Protein 5VJI (pdb70)

GO terms:
  GO:0070888 E-box binding (F, IDA)
  GO:0033391 chromatoid body (C, IDA)
  GO:0005634 nucleus (C, IDA)
  GO:0005737 cytoplasm (C, IDA)
  GO:0000978 RNA polymerase II cis-regulatory region sequence-specific DNA binding (F, IDA)
  GO:0003700 DNA-binding transcription factor activity (F, IDA)
  GO:0043161 proteasome-mediated ubiquitin-dependent protein catabolic process (P, IDA)
  GO:0031490 chromatin DNA binding (F, IDA)
  GO:0045892 negative regulation of DNA-templated transcription (P, IDA)
  GO:0045893 positive regulation of DNA-templated transcription (P, IDA)
  GO:0043565 sequence-specific DNA binding (F, IDA)
  GO:0005667 transcription regulator complex (C, IDA)
  GO:2000323 negative regulation of nuclear receptor-mediated glucocorticoid signaling pathway (P, IDA)
  GO:0006355 regulation of DNA-templated transcription (P, IDA)
  GO:0006473 protein acetylation (P, IDA)
  GO:0007623 circadian rhythm (P, IEP)
  GO:0005634 nucleus (C, EXP)
  GO:0005737 cytoplasm (C, EXP)
  GO:0042752 regulation of circadian rhythm (P, IMP)
  GO:0045893 positive regulation of DNA-templated transcription (P, IMP)

InterPro domains:
  IPR000014 PAS domain [PS50112] (107-177)
  IPR000014 PAS domain [PS50112] (285-332)
  IPR000014 PAS domain [SM00091] (109-175)
  IPR000014 PAS domain [SM00091] (264-330)
  IPR000014 PAS domain [cd00130] (118-216)
  IPR000014 PAS domain [cd00130] (275-373)
  IPR001067 Nuclear translocator [PR00785] (49-64)
  IPR001067 Nuclear translocator [PR00785] (100-123)
  IPR001067 Nuclear translocator [PR00785] (275-292)
  IPR001610 PAC motif [SM00086] (336-379)
  IPR011598 Myc-type, basic helix-loop-helix (bHLH) domain [PF00010] (35-83)
  IPR011598 Myc-type, basic helix-loop-helix (bHLH) domain [PS50888] (34-84)
  IPR011598 Myc-type, basic helix-loop-helix (bHLH) domain [SM00353] (40-90)
  IPR013767 PAS fold [PF00989] (110-177)
  IPR035965 PAS domain superfamily [SSF55785] (118-185)
  IPR035965 PAS domain superfamily [SSF55785] (274-376)
  IPR036638 Helix-loop-helix DNA-binding domain superfamily [G3DSA:4.10.280.10] (42-118)
  IPR036638 Helix-loop-helix DNA-binding domain superfamily [SSF47459] (31-104)
  IPR047230 Circadian locomoter output cycles protein kaput-like [PTHR46055] (27-850)

Solvent-accessible surface area: 16742 Å² total

Secondary structure (DSSP, 8-state):
---HHHHHHHH--HHHHHHHHHH--HHHHHHHHHHHHHHHHHH---/-HHHHH--HHHHHHHHHH--HHHHHHHHHHHHHHHHHH-/-HHHHHHHTSHHHHHHHHHHHHHHHHHHHHHHHHHHHHH--TTGGG--THHHHHH-/-HHHH--HHHHHHHHHH--HHHHHHHHHHHHHHHHHH--/---HHHHHHHH--HHHHHHHHHH--HHHHHHHHHHHHHHHHHH--/-HHHHHHHTSHHHHHHHHHHHHHHHHHHHHHHHHHHHHH--HHHH--HHHHHHH-

Sequence (280 aa):
GADPEFSAQLGAQQHLKDDQLEQRTRIEANIHRRQQEELRKIQEQLQVHFSAQLGAQHLKDQLEQRTRIEANIHRQQEELRKIQEQLQNTLVVLHKSGLLEITLKTKELIRQNQATQAELDQLKEQTQFIEATKSWAKLQASLTSAQLGAQHLKDQLEQQRTRIEANIHRQQEELRKIQEQLQVGADPEFSAQLGAQHLKDQLEQRTRIEANIHRQQEELRKIQEQLQVNTLVVLHKSGLLEITLKTKELIRQNQATQAELDQLKEQTQFIEATKWAKLQASLT

Radius of gyration: 24.4 Å; Cα contacts (8 Å, |Δi|>4): 188; chains: 6; bounding box: 24×43×101 Å

Organism: Mus musculus (NCBI:txid10090)

B-factor: mean 30.03, std 18.1, range [4.04, 136.0]

Foldseek 3Di:
DVDPVVVVVVVCVVVVVVVVVVVCCVVVVVVVVVVVVVVVVVVVDD/DVVVVVVVVVVVVVVVVVVVVVVVVVVVVVVVVVVVVVD/DVVVCCVVVCVVVVVVVVVVVVVVVVVVVVVVVVVVVVVVVVVVVPDDCVVVVVVD/DVVVVVVVVVVVVVVVVCVVVVVVVVVVVVVVVVVVVVD/DPDVVVVVVVVVCVVVVVVVVVVCVVVVVVVVVVVVVVVVVVPPD/DVVVVCVVVVNVVVVVVVVVVVVVVVVVVVVVVVVVVVVVCVVPVCPVVNVVVVD

Structure (mmCIF, N/CA/C/O backbone):
data_5VJI
#
_entry.id   5VJI
#
_cell.length_a   24.339
_cell.length_b   77.585
_cell.length_c   150.363
_cell.angle_alpha   90.00
_cell.angle_beta   90.00
_cell.angle_gamma   90.00
#
_symmetry.space_group_name_H-M   'P 21 21 21'
#
loop_
_entity.id
_entity.type
_entity.pdbx_description
1 polymer 'Circadian locomoter output cycles protein kaput'
2 polymer 'CLOCK-interacting pacemaker'
3 water water
#
loop_
_atom_site.group_PDB
_atom_site.id
_atom_site.type_symbol
_atom_site.label_atom_id
_atom_site.label_alt_id
_atom_site.label_comp_id
_atom_site.label_asym_id
_atom_site.label_entity_id
_atom_site.label_seq_id
_atom_site.pdbx_PDB_ins_code
_atom_site.Cartn_x
_atom_site.Cartn_y
_atom_site.Cartn_z
_atom_site.occupancy
_atom_site.B_iso_or_equiv
_atom_site.auth_seq_id
_atom_site.auth_comp_id
_atom_site.auth_asym_id
_atom_site.auth_atom_id
_atom_site.pdbx_PDB_model_num
ATOM 1 N N . GLY A 1 1 ? 7.676 35.401 127.801 1.00 76.39 1 GLY A N 1
ATOM 2 C CA . GLY A 1 1 ? 7.704 36.050 126.500 1.00 67.43 1 GLY A CA 1
ATOM 3 C C . GLY A 1 1 ? 8.711 37.181 126.460 1.00 64.56 1 GLY A C 1
ATOM 4 O O . GLY A 1 1 ? 8.405 38.305 126.048 1.00 63.45 1 GLY A O 1
ATOM 5 N N . ALA A 1 2 ? 9.927 36.871 126.913 1.00 60.98 2 ALA A N 1
ATOM 6 C CA . ALA A 1 2 ? 11.006 37.849 126.861 1.00 48.40 2 ALA A CA 1
ATOM 7 C C . ALA A 1 2 ? 11.273 38.291 125.429 1.00 34.19 2 ALA A C 1
ATOM 8 O O . ALA A 1 2 ? 11.584 39.457 125.179 1.00 33.66 2 ALA A O 1
ATOM 18 N N . ASP A 1 4 ? 10.886 39.691 121.805 1.00 27.27 4 ASP A N 1
ATOM 19 C CA . ASP A 1 4 ? 9.942 40.630 121.216 1.00 27.50 4 ASP A CA 1
ATOM 20 C C . ASP A 1 4 ? 9.175 39.962 120.071 1.00 23.21 4 ASP A C 1
ATOM 21 O O . ASP A 1 4 ? 9.774 39.247 119.243 1.00 22.62 4 ASP A O 1
ATOM 26 N N . PRO A 1 5 ? 7.853 40.151 119.998 1.00 26.33 5 PRO A N 1
ATOM 27 C CA . PRO A 1 5 ? 7.059 39.400 118.989 1.00 24.69 5 PRO A CA 1
ATOM 28 C C . PRO A 1 5 ? 7.486 39.654 117.561 1.00 20.30 5 PRO A C 1
ATOM 29 O O . PRO A 1 5 ? 7.547 38.714 116.736 1.00 19.84 5 PRO A O 1
ATOM 33 N N . GLU A 1 6 ? 7.763 40.913 117.222 1.00 19.47 6 GLU A N 1
ATOM 34 C CA . GLU A 1 6 ? 8.208 41.207 115.856 1.00 22.58 6 GLU A CA 1
ATOM 35 C C . GLU A 1 6 ? 9.532 40.515 115.552 1.00 22.85 6 GLU A C 1
ATOM 36 O O . GLU A 1 6 ? 9.764 40.050 114.430 1.00 16.99 6 GLU A O 1
ATOM 42 N N . PHE A 1 7 ? 10.418 40.443 116.543 1.00 20.10 7 PHE A N 1
ATOM 43 C CA . PHE A 1 7 ? 11.727 39.837 116.311 1.00 21.80 7 PHE A CA 1
ATOM 44 C C . PHE A 1 7 ? 11.570 38.350 116.054 1.00 19.54 7 PHE A C 1
ATOM 45 O O . PHE A 1 7 ? 12.133 37.803 115.113 1.00 18.84 7 PHE A O 1
ATOM 53 N N . SER A 1 8 ? 10.774 37.682 116.883 1.00 20.66 8 SER A N 1
ATOM 54 C CA . SER A 1 8 ? 10.503 36.269 116.655 1.00 21.19 8 SER A CA 1
ATOM 55 C C . SER A 1 8 ? 9.844 36.025 115.289 1.00 19.58 8 SER A C 1
ATOM 56 O O . SER A 1 8 ? 10.155 35.043 114.607 1.00 27.40 8 SER A O 1
ATOM 59 N N . ALA A 1 9 ? 8.936 36.900 114.866 1.00 20.98 9 ALA A N 1
ATOM 60 C CA . ALA A 1 9 ? 8.257 36.648 113.594 1.00 23.37 9 ALA A CA 1
ATOM 61 C C . ALA A 1 9 ? 9.199 36.887 112.427 1.00 18.98 9 ALA A C 1
ATOM 62 O O . ALA A 1 9 ? 9.115 36.210 111.383 1.00 15.44 9 ALA A O 1
ATOM 64 N N . GLN A 1 10 ? 10.064 37.888 112.563 1.00 15.81 10 GLN A N 1
ATOM 65 C CA . GLN A 1 10 ? 11.017 38.171 111.492 1.00 15.31 10 GLN A CA 1
ATOM 66 C C . GLN A 1 10 ? 11.975 37.003 111.322 1.00 15.98 10 GLN A C 1
ATOM 67 O O . GLN A 1 10 ? 12.386 36.672 110.200 1.00 17.01 10 GLN A O 1
ATOM 73 N N . LEU A 1 11 ? 12.370 36.386 112.433 1.00 18.40 11 LEU A N 1
ATOM 74 C CA . LEU A 1 11 ? 13.200 35.179 112.391 1.00 22.79 11 LEU A CA 1
ATOM 75 C C . LEU A 1 11 ? 12.543 34.068 111.559 1.00 19.42 11 LEU A C 1
ATOM 76 O O . LEU A 1 11 ? 13.173 33.468 110.669 1.00 17.37 11 LEU A O 1
ATOM 81 N N . GLY A 1 12 ? 11.265 33.773 111.831 1.00 20.78 12 GLY A N 1
ATOM 82 C CA . GLY A 1 12 ? 10.582 32.735 111.072 1.00 16.99 12 GLY A CA 1
ATOM 83 C C . GLY A 1 12 ? 10.337 33.134 109.627 1.00 16.95 12 GLY A C 1
ATOM 84 O O . GLY A 1 12 ? 10.414 32.301 108.712 1.00 19.35 12 GLY A O 1
ATOM 85 N N . ALA A 1 13 ? 10.046 34.412 109.397 1.00 16.01 13 ALA A N 1
ATOM 86 C CA . ALA A 1 13 ? 9.873 34.911 108.036 1.00 16.00 13 ALA A CA 1
ATOM 87 C C . ALA A 1 13 ? 11.156 34.809 107.214 1.00 12.27 13 ALA A C 1
ATOM 88 O O . ALA A 1 13 ? 11.096 34.459 106.034 1.00 11.55 13 ALA A O 1
ATOM 98 N N . GLN A 1 15 ? 13.747 32.656 107.750 1.00 13.75 15 GLN A N 1
ATOM 99 C CA A GLN A 1 15 ? 13.983 31.234 107.511 0.50 18.48 15 GLN A CA 1
ATOM 100 C CA B GLN A 1 15 ? 14.017 31.246 107.471 0.50 17.94 15 GLN A CA 1
ATOM 101 C C . GLN A 1 15 ? 13.095 30.713 106.383 1.00 13.48 15 GLN A C 1
ATOM 102 O O . GLN A 1 15 ? 13.547 29.955 105.512 1.00 13.16 15 GLN A O 1
ATOM 113 N N . HIS A 1 16 ? 11.822 31.125 106.383 1.00 13.27 16 HIS A N 1
ATOM 114 C CA . HIS A 1 16 ? 10.902 30.721 105.327 1.00 12.79 16 HIS A CA 1
ATOM 115 C C . HIS A 1 16 ? 11.362 31.233 103.970 1.00 14.70 16 HIS A C 1
ATOM 116 O O . HIS A 1 16 ? 11.341 30.488 102.975 1.00 11.38 16 HIS A O 1
ATOM 123 N N . LEU A 1 17 ? 11.752 32.500 103.911 1.00 10.66 17 LEU A N 1
ATOM 124 C CA . LEU A 1 17 ? 12.199 33.094 102.653 1.00 13.08 17 LEU A CA 1
ATOM 125 C C . LEU A 1 17 ? 13.459 32.416 102.167 1.00 13.65 17 LEU A C 1
ATOM 126 O O . LEU A 1 17 ? 13.614 32.192 100.965 1.00 10.30 17 LEU A O 1
ATOM 131 N N . LYS A 1 18 ? 14.410 32.151 103.072 1.00 10.13 18 LYS A N 1
ATOM 132 C CA . LYS A 1 18 ? 15.597 31.384 102.669 1.00 10.29 18 LYS A CA 1
ATOM 133 C C . LYS A 1 18 ? 15.212 30.048 102.027 1.00 12.12 18 LYS A C 1
ATOM 134 O O . LYS A 1 18 ? 15.771 29.659 100.982 1.00 10.66 18 LYS A O 1
ATOM 140 N N . ASP A 1 19 ? 14.295 29.297 102.668 1.00 11.23 19 ASP A N 1
ATOM 141 C CA A ASP A 1 19 ? 13.827 28.024 102.100 0.50 15.72 19 ASP A CA 1
ATOM 142 C CA B ASP A 1 19 ? 13.832 28.021 102.093 0.50 15.75 19 ASP A CA 1
ATOM 143 C C . ASP A 1 19 ? 13.194 28.213 100.720 1.00 15.59 19 ASP A C 1
ATOM 144 O O . ASP A 1 19 ? 13.460 27.442 99.791 1.00 11.43 19 ASP A O 1
ATOM 153 N N . GLN A 1 20 ? 12.347 29.225 100.564 1.00 9.83 20 GLN A N 1
ATOM 154 C CA . GLN A 1 20 ? 11.751 29.524 99.266 1.00 9.18 20 GLN A CA 1
ATOM 155 C C . GLN A 1 20 ? 12.799 29.841 98.211 1.00 9.35 20 GLN A C 1
ATOM 156 O O . GLN A 1 20 ? 12.676 29.404 97.058 1.00 7.94 20 GLN A O 1
ATOM 162 N N . LEU A 1 21 ? 13.791 30.655 98.554 1.00 10.79 21 LEU A N 1
ATOM 163 C CA . LEU A 1 21 ? 14.883 30.958 97.614 1.00 9.99 21 LEU A CA 1
ATOM 164 C C . LEU A 1 21 ? 15.697 29.726 97.234 1.00 9.71 21 LEU A C 1
ATOM 165 O O . LEU A 1 21 ? 16.046 29.550 96.057 1.00 7.22 21 LEU A O 1
ATOM 170 N N . GLU A 1 22 ? 16.024 28.868 98.199 1.00 8.22 22 GLU A N 1
ATOM 171 C CA . GLU A 1 22 ? 16.726 27.634 97.851 1.00 13.93 22 GLU A CA 1
ATOM 172 C C . GLU A 1 22 ? 15.918 26.801 96.844 1.00 12.41 22 GLU A C 1
ATOM 173 O O . GLU A 1 22 ? 16.469 26.258 95.869 1.00 9.60 22 GLU A O 1
ATOM 179 N N . GLN A 1 23 ? 14.615 26.650 97.099 1.00 12.38 23 GLN A N 1
ATOM 180 C CA . GLN A 1 23 ? 13.736 25.935 96.174 1.00 13.90 23 GLN A CA 1
ATOM 181 C C . GLN A 1 23 ? 13.668 26.594 94.798 1.00 15.00 23 GLN A C 1
ATOM 182 O O . GLN A 1 23 ? 13.519 25.907 93.775 1.00 14.03 23 GLN A O 1
ATOM 188 N N . ARG A 1 24 ? 13.678 27.920 94.746 1.00 7.86 24 ARG A N 1
ATOM 189 C CA . ARG A 1 24 ? 13.601 28.571 93.444 1.00 11.33 24 ARG A CA 1
ATOM 190 C C . ARG A 1 24 ? 14.883 28.345 92.668 1.00 14.74 24 ARG A C 1
ATOM 191 O O . ARG A 1 24 ? 14.848 28.246 91.430 1.00 13.55 24 ARG A O 1
ATOM 199 N N . THR A 1 25 ? 16.030 28.301 93.369 1.00 10.97 25 THR A N 1
ATOM 200 C CA . THR A 1 25 ? 17.265 28.018 92.656 1.00 11.16 25 THR A CA 1
ATOM 201 C C . THR A 1 25 ? 17.261 26.587 92.125 1.00 12.28 25 THR A C 1
ATOM 202 O O . THR A 1 25 ? 17.769 26.344 91.029 1.00 11.57 25 THR A O 1
ATOM 206 N N . ARG A 1 26 ? 16.713 25.632 92.893 1.00 6.76 26 ARG A N 1
ATOM 207 C CA . ARG A 1 26 ? 16.593 24.256 92.391 1.00 9.63 26 ARG A CA 1
ATOM 208 C C . ARG A 1 26 ? 15.750 24.214 91.126 1.00 9.80 26 ARG A C 1
ATOM 209 O O . ARG A 1 26 ? 16.068 23.479 90.198 1.00 9.46 26 ARG A O 1
ATOM 225 N N . ILE A 1 28 ? 15.228 26.721 88.870 1.00 8.22 28 ILE A N 1
ATOM 226 C CA . ILE A 1 28 ? 16.082 27.319 87.837 1.00 9.05 28 ILE A CA 1
ATOM 227 C C . ILE A 1 28 ? 17.092 26.291 87.345 1.00 5.52 28 ILE A C 1
ATOM 228 O O . ILE A 1 28 ? 17.237 26.087 86.139 1.00 8.82 28 ILE A O 1
ATOM 233 N N . GLU A 1 29 ? 17.751 25.588 88.283 1.00 6.06 29 GLU A N 1
ATOM 234 C CA . GLU A 1 29 ? 18.768 24.612 87.882 1.00 13.71 29 GLU A CA 1
ATOM 235 C C . GLU A 1 29 ? 18.164 23.545 86.966 1.00 13.64 29 GLU A C 1
ATOM 236 O O . GLU A 1 29 ? 18.750 23.211 85.933 1.00 7.84 29 GLU A O 1
ATOM 242 N N . ALA A 1 30 ? 16.973 23.043 87.311 1.00 8.76 30 ALA A N 1
ATOM 243 C CA . ALA A 1 30 ? 16.299 21.993 86.534 1.00 10.83 30 ALA A CA 1
ATOM 244 C C . ALA A 1 30 ? 15.823 22.527 85.184 1.00 13.70 30 ALA A C 1
ATOM 245 O O . ALA A 1 30 ? 15.940 21.823 84.183 1.00 12.95 30 ALA A O 1
ATOM 247 N N . ASN A 1 31 ? 15.314 23.761 85.128 1.00 9.06 31 ASN A N 1
ATOM 248 C CA . ASN A 1 31 ? 14.931 24.379 83.860 1.00 10.25 31 ASN A CA 1
ATOM 249 C C . ASN A 1 31 ? 16.112 24.564 82.933 1.00 17.55 31 ASN A C 1
ATOM 250 O O . ASN A 1 31 ? 15.979 24.393 81.712 1.00 10.92 31 ASN A O 1
ATOM 255 N N . ILE A 1 32 ? 17.252 25.003 83.483 1.00 8.69 32 ILE A N 1
ATOM 256 C CA . ILE A 1 32 ? 18.446 25.157 82.656 1.00 5.72 32 ILE A CA 1
ATOM 257 C C . ILE A 1 32 ? 18.806 23.820 82.024 1.00 9.71 32 ILE A C 1
ATOM 258 O O . ILE A 1 32 ? 19.171 23.745 80.844 1.00 8.63 32 ILE A O 1
ATOM 263 N N . HIS A 1 33 ? 18.750 22.747 82.806 1.00 6.60 33 HIS A N 1
ATOM 264 C CA . HIS A 1 33 ? 19.072 21.442 82.234 1.00 10.49 33 HIS A CA 1
ATOM 265 C C . HIS A 1 33 ? 18.088 21.070 81.130 1.00 7.41 33 HIS A C 1
ATOM 266 O O . HIS A 1 33 ? 18.495 20.499 80.116 1.00 9.40 33 HIS A O 1
ATOM 273 N N . ARG A 1 34 ? 16.792 21.352 81.329 1.00 8.06 34 ARG A N 1
ATOM 274 C CA A ARG A 1 34 ? 15.807 21.050 80.292 0.50 13.31 34 ARG A CA 1
ATOM 275 C CA B ARG A 1 34 ? 15.799 21.060 80.290 0.50 13.34 34 ARG A CA 1
ATOM 276 C C . ARG A 1 34 ? 16.038 21.896 79.049 1.00 19.73 34 ARG A C 1
ATOM 277 O O . ARG A 1 34 ? 15.893 21.398 77.924 1.00 8.99 34 ARG A O 1
ATOM 292 N N . GLN A 1 35 ? 16.383 23.183 79.222 1.00 10.69 35 GLN A N 1
ATOM 293 C CA . GLN A 1 35 ? 16.614 24.044 78.061 1.00 7.95 35 GLN A CA 1
ATOM 294 C C . GLN A 1 35 ? 17.851 23.597 77.295 1.00 12.44 35 GLN A C 1
ATOM 295 O O . GLN A 1 35 ? 17.894 23.655 76.069 1.00 8.68 35 GLN A O 1
ATOM 301 N N . GLN A 1 36 ? 18.866 23.129 78.003 1.00 8.81 36 GLN A N 1
ATOM 302 C CA . GLN A 1 36 ? 20.011 22.546 77.307 1.00 9.69 36 GLN A CA 1
ATOM 303 C C . GLN A 1 36 ? 19.618 21.338 76.464 1.00 10.97 36 GLN A C 1
ATOM 304 O O . GLN A 1 36 ? 20.132 21.164 75.352 1.00 15.93 36 GLN A O 1
ATOM 310 N N . GLU A 1 37 ? 18.733 20.479 76.974 1.00 11.09 37 GLU A N 1
ATOM 311 C CA . GLU A 1 37 ? 18.295 19.325 76.191 1.00 15.93 37 GLU A CA 1
ATOM 312 C C . GLU A 1 37 ? 17.462 19.765 74.980 1.00 12.80 37 GLU A C 1
ATOM 313 O O . GLU A 1 37 ? 17.558 19.158 73.896 1.00 13.99 37 GLU A O 1
ATOM 319 N N . GLU A 1 38 ? 16.643 20.819 75.129 1.00 9.05 38 GLU A N 1
ATOM 320 C CA . GLU A 1 38 ? 15.902 21.371 73.983 1.00 10.46 38 GLU A CA 1
ATOM 321 C C . GLU A 1 38 ? 16.829 21.928 72.908 1.00 14.66 38 GLU A C 1
ATOM 322 O O . GLU A 1 38 ? 16.567 21.755 71.697 1.00 13.98 38 GLU A O 1
ATOM 328 N N . LEU A 1 39 ? 17.904 22.609 73.306 1.00 12.76 39 LEU A N 1
ATOM 329 C CA . LEU A 1 39 ? 18.854 23.091 72.295 1.00 16.60 39 LEU A CA 1
ATOM 330 C C . LEU A 1 39 ? 19.516 21.916 71.590 1.00 16.91 39 LEU A C 1
ATOM 331 O O . LEU A 1 39 ? 19.704 21.942 70.381 1.00 11.15 39 LEU A O 1
ATOM 336 N N . ARG A 1 40 ? 19.900 20.888 72.352 1.00 14.52 40 ARG A N 1
ATOM 337 C CA . ARG A 1 40 ? 20.446 19.672 71.757 1.00 20.67 40 ARG A CA 1
ATOM 338 C C . ARG A 1 40 ? 19.521 19.104 70.688 1.00 14.08 40 ARG A C 1
ATOM 339 O O . ARG A 1 40 ? 19.976 18.739 69.590 1.00 18.96 40 ARG A O 1
ATOM 347 N N . LYS A 1 41 ? 18.226 18.970 71.006 1.00 12.88 41 LYS A N 1
ATOM 348 C CA . LYS A 1 41 ? 17.256 18.445 70.049 1.00 22.38 41 LYS A CA 1
ATOM 349 C C . LYS A 1 41 ? 17.191 19.292 68.774 1.00 18.25 41 LYS A C 1
ATOM 350 O O . LYS A 1 41 ? 17.075 18.753 67.676 1.00 16.65 41 LYS A O 1
ATOM 356 N N . ILE A 1 42 ? 17.185 20.618 68.913 1.00 13.46 42 ILE A N 1
ATOM 357 C CA . ILE A 1 42 ? 17.155 21.500 67.754 1.00 15.15 42 ILE A CA 1
ATOM 358 C C . ILE A 1 42 ? 18.408 21.307 66.905 1.00 14.93 42 ILE A C 1
ATOM 359 O O . ILE A 1 42 ? 18.334 21.287 65.677 1.00 16.43 42 ILE A O 1
ATOM 364 N N . GLN A 1 43 ? 19.584 21.198 67.554 1.00 13.33 43 GLN A N 1
ATOM 365 C CA . GLN A 1 43 ? 20.825 21.006 66.808 1.00 13.30 43 GLN A CA 1
ATOM 366 C C . GLN A 1 43 ? 20.7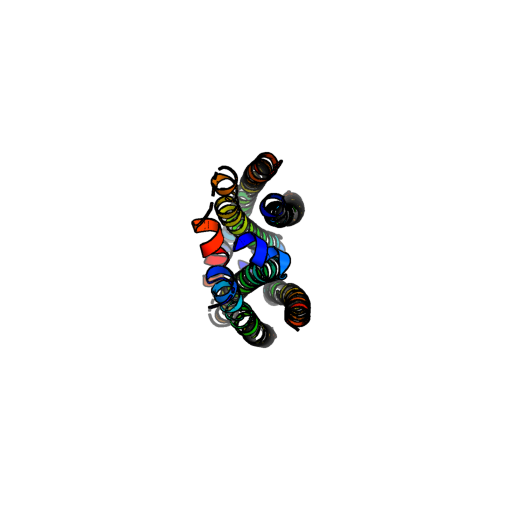79 19.680 66.040 1.00 18.34 43 GLN A C 1
ATOM 367 O O . GLN A 1 43 ? 21.156 19.611 64.867 1.00 16.46 43 GLN A O 1
ATOM 373 N N . GLU A 1 44 ? 20.237 18.633 66.668 1.00 16.02 44 GLU A N 1
ATOM 374 C CA . GLU A 1 44 ? 20.162 17.312 66.039 1.00 17.39 44 GLU A CA 1
ATOM 375 C C . GLU A 1 44 ? 19.267 17.336 64.798 1.00 23.69 44 GLU A C 1
ATOM 376 O O . GLU A 1 44 ? 19.599 16.733 63.768 1.00 27.09 44 GLU A O 1
ATOM 382 N N . GLN A 1 45 ? 18.128 18.020 64.891 1.00 15.80 45 GLN A N 1
ATOM 383 C CA . GLN A 1 45 ? 17.206 18.186 63.760 1.00 18.13 45 GLN A CA 1
ATOM 384 C C . GLN A 1 45 ? 17.854 18.946 62.599 1.00 20.64 45 GLN A C 1
ATOM 385 O O . GLN A 1 45 ? 17.669 18.584 61.426 1.00 21.89 45 GLN A O 1
ATOM 391 N N . LEU A 1 46 ? 18.603 20.018 62.908 1.00 19.31 46 LEU A N 1
ATOM 392 C CA . LEU A 1 46 ? 19.242 20.805 61.847 1.00 20.38 46 LEU A CA 1
ATOM 393 C C . LEU A 1 46 ? 20.298 19.992 61.118 1.00 19.87 46 LEU A C 1
ATOM 394 O O . LEU A 1 46 ? 20.479 20.140 59.900 1.00 21.63 46 LEU A O 1
ATOM 399 N N . GLN A 1 47 ? 21.019 19.146 61.838 1.00 19.85 47 GLN A N 1
ATOM 400 C CA . GLN A 1 47 ? 22.044 18.380 61.133 1.00 34.15 47 GLN A CA 1
ATOM 401 C C . GLN A 1 47 ? 21.465 17.342 60.180 1.00 35.38 47 GLN A C 1
ATOM 402 O O . GLN A 1 47 ? 22.214 16.780 59.375 1.00 40.09 47 GLN A O 1
ATOM 421 N N . VAL A 1 49 ? 19.313 18.051 57.843 1.00 35.54 49 VAL A N 1
ATOM 422 C CA . VAL A 1 49 ? 19.152 18.766 56.572 1.00 37.17 49 VAL A CA 1
ATOM 423 C C . VAL A 1 49 ? 20.416 18.628 55.728 1.00 48.67 49 VAL A C 1
ATOM 424 O O . VAL A 1 49 ? 21.539 18.557 56.251 1.00 49.11 49 VAL A O 1
ATOM 428 N N . HIS A 1 50 ? 20.240 18.618 54.406 1.00 57.14 50 HIS A N 1
ATOM 429 C CA . HIS A 1 50 ? 21.370 18.670 53.478 1.00 66.57 50 HIS A CA 1
ATOM 430 C C . HIS A 1 50 ? 21.622 20.100 52.999 1.00 71.74 50 HIS A C 1
ATOM 431 O O . HIS A 1 50 ? 21.276 21.076 53.676 1.00 74.20 50 HIS A O 1
ATOM 438 N N . PHE B 1 7 ? 20.638 23.554 41.508 1.00 38.83 7 PHE B N 1
ATOM 439 C CA . PHE B 1 7 ? 20.397 22.642 42.632 1.00 42.62 7 PHE B CA 1
ATOM 440 C C . PHE B 1 7 ? 21.521 22.784 43.650 1.00 40.50 7 PHE B C 1
ATOM 441 O O . PHE B 1 7 ? 21.309 22.629 44.841 1.00 43.95 7 PHE B O 1
ATOM 443 N N . SER B 1 8 ? 22.722 23.084 43.154 1.00 43.97 8 SER B N 1
ATOM 444 C CA . SER B 1 8 ? 23.767 23.627 44.012 1.00 42.58 8 SER B CA 1
ATOM 445 C C . SER B 1 8 ? 23.304 24.922 44.662 1.00 41.72 8 SER B C 1
ATOM 446 O O . SER B 1 8 ? 23.552 25.152 45.852 1.00 32.77 8 SER B O 1
ATOM 449 N N . ALA B 1 9 ? 22.624 25.782 43.886 1.00 34.31 9 ALA B N 1
ATOM 450 C CA . ALA B 1 9 ? 22.121 27.042 44.420 1.00 32.13 9 ALA B CA 1
ATOM 451 C C . ALA B 1 9 ? 21.121 26.818 45.551 1.00 32.84 9 ALA B C 1
ATOM 452 O O . ALA B 1 9 ? 21.134 27.541 46.559 1.00 28.97 9 ALA B O 1
ATOM 454 N N . GLN B 1 10 ? 20.245 25.819 45.410 1.00 28.64 10 GLN B N 1
ATOM 455 C CA . GLN B 1 10 ? 19.267 25.577 46.457 1.00 33.64 10 GLN B CA 1
ATOM 456 C C . GLN B 1 10 ? 19.940 25.047 47.714 1.00 38.03 10 GLN B C 1
ATOM 457 O O . GLN B 1 10 ? 19.606 25.467 48.822 1.00 31.93 10 GLN B O 1
ATOM 463 N N . LEU B 1 11 ? 20.893 24.126 47.554 1.00 40.79 11 LEU B N 1
ATOM 464 C CA . LEU B 1 11 ? 21.624 23.617 48.705 1.00 38.23 11 LEU B CA 1
ATOM 465 C C . LEU B 1 11 ? 22.284 24.746 49.480 1.00 34.05 11 LEU B C 1
ATOM 466 O O . LEU B 1 11 ? 22.228 24.773 50.715 1.00 33.59 11 LEU B O 1
ATOM 471 N N . GLY B 1 12 ? 22.888 25.708 48.781 1.00 27.76 12 GLY B N 1
ATOM 472 C CA . GLY B 1 12 ? 23.524 26.815 49.489 1.00 29.19 12 GLY B CA 1
ATOM 473 C C . GLY B 1 12 ? 22.543 27.737 50.198 1.00 27.43 12 GLY B C 1
ATOM 474 O O . GLY B 1 12 ? 22.853 28.285 51.262 1.00 23.43 12 GLY B O 1
ATOM 475 N N . ALA B 1 13 ? 21.360 27.944 49.617 1.00 22.45 13 ALA B N 1
ATOM 476 C CA . ALA B 1 13 ? 20.365 28.767 50.295 1.00 21.04 13 ALA B CA 1
ATOM 477 C C . ALA B 1 13 ? 19.869 28.093 51.573 1.00 16.77 13 ALA B C 1
ATOM 478 O O . ALA B 1 13 ? 19.745 28.736 52.612 1.00 15.72 13 ALA B O 1
ATOM 493 N N . GLN B 1 15 ? 21.415 25.835 53.277 1.00 22.87 15 GLN B N 1
ATOM 494 C CA . GLN B 1 15 ? 22.538 25.807 54.209 1.00 24.52 15 GLN B CA 1
ATOM 495 C C . GLN B 1 15 ? 22.774 27.164 54.862 1.00 19.03 15 GLN B C 1
ATOM 496 O O . GLN B 1 15 ? 23.207 27.212 56.017 1.00 18.96 15 GLN B O 1
ATOM 502 N N . HIS B 1 16 ? 22.512 28.268 54.153 1.00 22.74 16 HIS B N 1
ATOM 503 C CA . HIS B 1 16 ? 22.539 29.576 54.805 1.00 16.31 16 HIS B CA 1
ATOM 504 C C . HIS B 1 16 ? 21.477 29.658 55.902 1.00 14.46 16 HIS B C 1
ATOM 505 O O . HIS B 1 16 ? 21.776 30.098 57.005 1.00 16.74 16 HIS B O 1
ATOM 512 N N . LEU B 1 17 ? 20.264 29.152 55.650 1.00 15.88 17 LEU B N 1
ATOM 513 C CA . LEU B 1 17 ? 19.213 29.142 56.677 1.00 14.33 17 LEU B CA 1
ATOM 514 C C . LEU B 1 17 ? 19.620 28.288 57.865 1.00 13.86 17 LEU B C 1
ATOM 515 O O . LEU B 1 17 ? 19.499 28.700 59.021 1.00 11.47 17 LEU B O 1
ATOM 520 N N . LYS B 1 18 ? 20.065 27.074 57.584 1.00 13.97 18 LYS B N 1
ATOM 521 C CA . LYS B 1 18 ? 20.507 26.148 58.612 1.00 14.09 18 LYS B CA 1
ATOM 522 C C . LYS B 1 18 ? 21.592 26.782 59.469 1.00 20.30 18 LYS B C 1
ATOM 523 O O . LYS B 1 18 ? 21.530 26.719 60.708 1.00 13.66 18 LYS B O 1
ATOM 529 N N . ASP B 1 19 ? 22.541 27.480 58.834 1.00 13.03 19 ASP B N 1
ATOM 530 C CA . ASP B 1 19 ? 23.659 28.045 59.584 1.00 15.43 19 ASP B CA 1
ATOM 531 C C . ASP B 1 19 ? 23.220 29.175 60.500 1.00 20.00 19 ASP B C 1
ATOM 532 O O . ASP B 1 19 ? 23.790 29.343 61.578 1.00 14.14 19 ASP B O 1
ATOM 537 N N . GLN B 1 20 ? 22.219 29.960 60.097 1.00 14.60 20 GLN B N 1
ATOM 538 C CA . GLN B 1 20 ? 21.729 31.022 60.968 1.00 15.09 20 GLN B CA 1
ATOM 539 C C . GLN B 1 20 ? 20.974 30.443 62.162 1.00 12.64 20 GLN B C 1
ATOM 540 O O . GLN B 1 20 ? 21.159 30.913 63.286 1.00 12.27 20 GLN B O 1
ATOM 546 N N . LEU B 1 21 ? 20.129 29.417 61.948 1.00 11.51 21 LEU B N 1
ATOM 547 C CA . LEU B 1 21 ? 19.483 28.721 63.072 1.00 10.18 21 LEU B CA 1
ATOM 548 C C . LEU B 1 21 ? 20.514 28.068 64.006 1.00 10.85 21 LEU B C 1
ATOM 549 O O . LEU B 1 21 ? 20.362 28.129 65.227 1.00 8.99 21 LEU B O 1
ATOM 554 N N . GLU B 1 22 ? 21.543 27.403 63.455 1.00 11.77 22 GLU B N 1
ATOM 555 C CA . GLU B 1 22 ? 22.586 26.854 64.323 1.00 10.10 22 GLU B CA 1
ATOM 556 C C . GLU B 1 22 ? 23.266 27.960 65.126 1.00 13.86 22 GLU B C 1
ATOM 557 O O . GLU B 1 22 ? 23.579 27.775 66.317 1.00 14.80 22 GLU B O 1
ATOM 563 N N . GLN B 1 23 ? 23.532 29.106 64.491 1.00 10.41 23 GLN B N 1
ATOM 564 C CA . GLN B 1 23 ? 24.098 30.234 65.208 1.00 12.47 23 GLN B CA 1
ATOM 565 C C . GLN B 1 23 ? 23.192 30.662 66.355 1.00 14.30 23 GLN B C 1
ATOM 566 O O . GLN B 1 23 ? 23.690 30.948 67.444 1.00 13.03 23 GLN B O 1
ATOM 572 N N . ARG B 1 24 ? 21.865 30.679 66.140 1.00 9.44 24 ARG B N 1
ATOM 573 C CA . ARG B 1 24 ? 20.946 30.986 67.246 1.00 10.61 24 ARG B CA 1
ATOM 574 C C . ARG B 1 24 ? 21.099 29.996 68.396 1.00 8.65 24 ARG B C 1
ATOM 575 O O . ARG B 1 24 ? 21.099 30.395 69.561 1.00 11.44 24 ARG B O 1
ATOM 583 N N . THR B 1 25 ? 21.261 28.696 68.101 1.00 9.43 25 THR B N 1
ATOM 584 C CA . THR B 1 25 ? 21.414 27.783 69.223 1.00 8.60 25 THR B CA 1
ATOM 585 C C . THR B 1 25 ? 22.667 28.099 70.011 1.00 9.16 25 THR B C 1
ATOM 586 O O . THR B 1 25 ? 22.661 28.014 71.236 1.00 10.94 25 THR B O 1
ATOM 590 N N . ARG B 1 26 ? 23.724 28.533 69.342 1.00 10.98 26 ARG B N 1
ATOM 591 C CA . ARG B 1 26 ? 24.954 28.799 70.060 1.00 14.05 26 ARG B CA 1
ATOM 592 C C . ARG B 1 26 ? 24.859 30.041 70.938 1.00 14.11 26 ARG B C 1
ATOM 593 O O . ARG B 1 26 ? 25.503 30.082 71.996 1.00 18.08 26 ARG B O 1
ATOM 609 N N . ILE B 1 28 ? 22.011 31.188 72.324 1.00 9.43 28 ILE B N 1
ATOM 610 C CA . ILE B 1 28 ? 21.199 30.841 73.486 1.00 9.88 28 ILE B CA 1
ATOM 611 C C . ILE B 1 28 ? 22.002 29.993 74.481 1.00 11.67 28 ILE B C 1
ATOM 612 O O . ILE B 1 28 ? 21.933 30.212 75.702 1.00 10.21 28 ILE B O 1
ATOM 617 N N . GLU B 1 29 ? 22.809 29.054 73.976 1.00 7.77 29 GLU B N 1
ATOM 618 C CA . GLU B 1 29 ? 23.695 28.265 74.842 1.00 14.37 29 GLU B CA 1
ATOM 619 C C . GLU B 1 29 ? 24.627 29.144 75.655 1.00 14.55 29 GLU B C 1
ATOM 620 O O . GLU B 1 29 ? 24.891 28.853 76.835 1.00 10.26 29 GLU B O 1
ATOM 626 N N . ALA B 1 30 ? 25.185 30.198 75.041 1.00 16.01 30 ALA B N 1
ATOM 627 C CA . ALA B 1 30 ? 26.101 31.045 75.818 1.00 19.70 30 ALA B CA 1
ATOM 628 C C . ALA B 1 30 ? 25.352 31.826 76.901 1.00 13.94 30 ALA B C 1
ATOM 629 O O . ALA B 1 30 ? 25.856 31.979 78.026 1.00 14.87 30 ALA B O 1
ATOM 631 N N . ASN B 1 31 ? 24.146 32.319 76.590 1.00 9.77 31 ASN B N 1
ATOM 632 C CA . ASN B 1 31 ? 23.331 32.963 77.612 1.00 14.22 31 ASN B CA 1
ATOM 633 C C . ASN B 1 31 ? 23.028 32.006 78.770 1.00 14.38 31 ASN B C 1
ATOM 634 O O . ASN B 1 31 ? 23.069 32.405 79.943 1.00 15.85 31 ASN B O 1
ATOM 639 N N . ILE B 1 32 ? 22.694 30.747 78.471 1.00 8.27 32 ILE B N 1
ATOM 640 C CA . ILE B 1 32 ? 22.398 29.811 79.570 1.00 8.71 32 ILE B CA 1
ATOM 641 C C . ILE B 1 32 ? 23.650 29.513 80.397 1.00 10.10 32 ILE B C 1
ATOM 642 O O . ILE B 1 32 ? 23.593 29.361 81.631 1.00 8.99 32 ILE B O 1
ATOM 647 N N . HIS B 1 33 ? 24.815 29.466 79.748 1.00 11.93 33 HIS B N 1
ATOM 648 C CA . HIS B 1 33 ? 26.044 29.233 80.497 1.00 12.48 33 HIS B CA 1
ATOM 649 C C . HIS B 1 33 ? 26.272 30.343 81.500 1.00 13.90 33 HIS B C 1
ATOM 650 O O . HIS B 1 33 ? 26.705 30.088 82.627 1.00 14.46 33 HIS B O 1
ATOM 657 N N . ARG B 1 34 ? 25.966 31.586 81.115 1.00 12.01 34 ARG B N 1
ATOM 658 C CA . ARG B 1 34 ? 26.128 32.725 82.015 1.00 16.26 34 ARG B CA 1
ATOM 659 C C . ARG B 1 34 ? 25.127 32.665 83.153 1.00 15.72 34 ARG B C 1
ATOM 660 O O . ARG B 1 34 ? 25.433 33.042 84.286 1.00 12.98 34 ARG B O 1
ATOM 668 N N . GLN B 1 35 ? 23.915 32.202 82.863 1.00 16.46 35 GLN B N 1
ATOM 669 C CA . GLN B 1 35 ? 22.910 32.018 83.907 1.00 9.71 35 GLN B CA 1
ATOM 670 C C . GLN B 1 35 ? 23.326 30.942 84.892 1.00 10.47 35 GLN B C 1
ATOM 671 O O . GLN B 1 35 ? 23.032 31.023 86.092 1.00 11.15 35 GLN B O 1
ATOM 677 N N . GLN B 1 36 ? 23.915 29.878 84.382 1.00 9.80 36 GLN B N 1
ATOM 678 C CA . GLN B 1 36 ? 24.378 28.822 85.277 1.00 14.62 36 GLN B CA 1
ATOM 679 C C . GLN B 1 36 ? 25.445 29.331 86.235 1.00 17.04 36 GLN B C 1
ATOM 680 O O . GLN B 1 36 ? 25.515 28.879 87.375 1.00 15.98 36 GLN B O 1
ATOM 686 N N . GLU B 1 37 ? 26.338 30.221 85.767 1.00 16.08 37 GLU B N 1
ATOM 687 C CA . GLU B 1 37 ? 27.348 30.783 86.664 1.00 19.62 37 GLU B CA 1
ATOM 688 C C . GLU B 1 37 ? 26.716 31.717 87.699 1.00 15.49 37 GLU B C 1
ATOM 689 O O . GLU B 1 37 ? 27.144 31.756 88.868 1.00 14.39 37 GLU B O 1
ATOM 695 N N . GLU B 1 38 ? 25.707 32.493 87.300 1.00 11.85 38 GLU B N 1
ATOM 696 C CA . GLU B 1 38 ? 25.030 33.321 88.304 1.00 17.85 38 GLU B CA 1
ATOM 697 C C . GLU B 1 38 ? 24.275 32.454 89.322 1.00 16.54 38 GLU B C 1
ATOM 698 O O . GLU B 1 38 ? 24.185 32.790 90.522 1.00 12.38 38 GLU B O 1
ATOM 704 N N . LEU B 1 39 ? 23.672 31.361 88.836 1.00 13.79 39 LEU B N 1
ATOM 705 C CA . LEU B 1 39 ? 22.960 30.441 89.721 1.00 13.25 39 LEU B CA 1
ATOM 706 C C . LEU B 1 39 ? 23.891 29.858 90.780 1.00 13.25 39 LEU B C 1
ATOM 707 O O . LEU B 1 39 ? 23.540 29.790 91.964 1.00 12.78 39 LEU B O 1
ATOM 712 N N . ARG B 1 40 ? 25.070 29.401 90.354 1.00 16.60 40 ARG B N 1
ATOM 713 C CA . ARG B 1 40 ? 26.072 28.857 91.269 1.00 16.29 40 ARG B CA 1
ATOM 714 C C . ARG B 1 40 ? 26.414 29.848 92.386 1.00 14.43 40 ARG B C 1
ATOM 715 O O . ARG B 1 40 ? 26.542 29.471 93.563 1.00 13.65 40 ARG B O 1
ATOM 723 N N . LYS B 1 41 ? 26.617 31.116 92.015 1.00 15.57 41 LYS B N 1
ATOM 724 C CA . LYS B 1 41 ? 26.933 32.163 92.980 1.00 16.75 41 LYS B CA 1
ATOM 725 C C . LYS B 1 41 ? 25.788 32.390 93.958 1.00 15.74 41 LYS B C 1
ATOM 726 O O . LYS B 1 41 ? 26.006 32.579 95.164 1.00 15.47 41 LYS B O 1
ATOM 732 N N . ILE B 1 42 ? 24.559 32.445 93.457 1.00 13.58 42 ILE B N 1
ATOM 733 C CA . ILE B 1 42 ? 23.440 32.587 94.381 1.00 13.72 42 ILE B CA 1
ATOM 734 C C . ILE B 1 42 ? 23.391 31.406 95.330 1.00 13.87 42 ILE B C 1
ATOM 735 O O . ILE B 1 42 ? 23.144 31.567 96.531 1.00 14.46 42 ILE B O 1
ATOM 740 N N . GLN B 1 43 ? 23.606 30.198 94.818 1.00 13.96 43 GLN B N 1
ATOM 741 C CA . GLN B 1 43 ? 23.482 29.029 95.684 1.00 16.72 43 GLN B CA 1
ATOM 742 C C . GLN B 1 43 ? 24.571 29.039 96.744 1.00 19.28 43 GLN B C 1
ATOM 743 O O . GLN B 1 43 ? 24.310 28.740 97.916 1.00 19.88 43 GLN B O 1
ATOM 749 N N . GLU B 1 44 ? 25.771 29.461 96.360 1.00 16.95 44 GLU B N 1
ATOM 750 C CA . GLU B 1 44 ? 26.858 29.656 97.316 1.00 18.14 44 GLU B CA 1
ATOM 751 C C . GLU B 1 44 ? 26.510 30.681 98.382 1.00 20.44 44 GLU B C 1
ATOM 752 O O . GLU B 1 44 ? 26.780 30.457 99.556 1.00 23.79 44 GLU B O 1
ATOM 758 N N . GLN B 1 45 ? 25.912 31.819 98.006 1.00 20.13 45 GLN B N 1
ATOM 759 C CA . GLN B 1 45 ? 25.496 32.788 99.028 1.00 21.63 45 GLN B CA 1
ATOM 760 C C . GLN B 1 45 ? 24.432 32.195 99.955 1.00 16.87 45 GLN B C 1
ATOM 761 O O . GLN B 1 45 ? 24.422 32.486 101.167 1.00 19.46 45 GLN B O 1
ATOM 767 N N . LEU B 1 46 ? 23.539 31.359 99.409 1.00 16.12 46 LEU B N 1
ATOM 768 C CA . LEU B 1 46 ? 22.528 30.701 100.242 1.00 17.66 46 LEU B CA 1
ATOM 769 C C . LEU B 1 46 ? 23.119 29.618 101.139 1.00 27.18 46 LEU B C 1
ATOM 770 O O . LEU B 1 46 ? 22.416 29.120 102.022 1.00 38.27 46 LEU B O 1
ATOM 775 N N . GLN B 1 47 ? 24.360 29.220 100.921 1.00 28.67 47 GLN B N 1
ATOM 776 C CA . GLN B 1 47 ? 25.074 28.366 101.869 1.00 51.92 47 GLN B CA 1
ATOM 777 C C . GLN B 1 47 ? 26.048 29.201 102.691 1.00 61.14 47 GLN B C 1
ATOM 778 O O . GLN B 1 47 ? 27.245 28.921 102.790 1.00 65.39 47 GLN B O 1
ATOM 792 N N . ASN C 2 2 ? 10.425 46.960 110.835 1.00 40.10 2 ASN C N 1
ATOM 793 C CA . ASN C 2 2 ? 11.749 47.062 110.241 1.00 38.19 2 ASN C CA 1
ATOM 794 C C . ASN C 2 2 ? 12.089 45.805 109.399 1.00 28.02 2 ASN C C 1
ATOM 795 O O . ASN C 2 2 ? 13.242 45.370 109.305 1.00 14.75 2 ASN C O 1
ATOM 800 N N . THR C 2 3 ? 11.062 45.209 108.806 1.00 16.44 3 THR C N 1
ATOM 801 C CA . THR C 2 3 ? 11.284 44.019 107.983 1.00 18.66 3 THR C CA 1
ATOM 802 C C . THR C 2 3 ? 12.230 44.303 106.818 1.00 15.73 3 THR C C 1
ATOM 803 O O . THR C 2 3 ? 13.082 43.471 106.489 1.00 14.02 3 THR C O 1
ATOM 807 N N . LEU C 2 4 ? 12.086 45.454 106.147 1.00 13.90 4 LEU C N 1
ATOM 808 C CA . LEU C 2 4 ? 13.019 45.737 105.054 1.00 14.80 4 LEU C CA 1
ATOM 809 C C . LEU C 2 4 ? 14.443 45.859 105.569 1.00 15.58 4 LEU C C 1
ATOM 810 O O . LEU C 2 4 ? 15.395 45.439 104.896 1.00 10.14 4 LEU C O 1
ATOM 815 N N . VAL C 2 5 ? 14.624 46.432 106.759 1.00 9.34 5 VAL C N 1
ATOM 816 C CA . VAL C 2 5 ? 15.974 46.501 107.294 1.00 12.25 5 VAL C CA 1
ATOM 817 C C . VAL C 2 5 ? 16.518 45.112 107.593 1.00 10.81 5 VAL C C 1
ATOM 818 O O . VAL C 2 5 ? 17.688 44.838 107.364 1.00 10.40 5 VAL C O 1
ATOM 822 N N . VAL C 2 6 ? 15.718 44.248 108.205 1.00 15.60 6 VAL C N 1
ATOM 823 C CA . VAL C 2 6 ? 16.214 42.908 108.509 1.00 15.70 6 VAL C CA 1
ATOM 824 C C . VAL C 2 6 ? 16.498 42.133 107.215 1.00 14.50 6 VAL C C 1
ATOM 825 O O . VAL C 2 6 ? 17.481 41.380 107.122 1.00 11.19 6 VAL C O 1
ATOM 829 N N . LEU C 2 7 ? 15.662 42.333 106.187 1.00 8.93 7 LEU C N 1
ATOM 830 C CA . LEU C 2 7 ? 15.881 41.692 104.894 1.00 9.88 7 LEU C CA 1
ATOM 831 C C . LEU C 2 7 ? 17.217 42.113 104.315 1.00 14.84 7 LEU C C 1
ATOM 832 O O . LEU C 2 7 ? 17.980 41.289 103.805 1.00 8.50 7 LEU C O 1
ATOM 837 N N . HIS C 2 8 ? 17.516 43.407 104.408 1.00 12.20 8 HIS C N 1
ATOM 838 C CA . HIS C 2 8 ? 18.784 43.910 103.921 1.00 14.97 8 HIS C CA 1
ATOM 839 C C . HIS C 2 8 ? 19.944 43.358 104.737 1.00 8.67 8 HIS C C 1
ATOM 840 O O . HIS C 2 8 ? 20.902 42.811 104.174 1.00 9.46 8 HIS C O 1
ATOM 847 N N . LYS C 2 9 ? 19.882 43.501 106.067 1.00 8.96 9 LYS C N 1
ATOM 848 C CA . LYS C 2 9 ? 21.031 43.124 106.873 1.00 20.00 9 LYS C CA 1
ATOM 849 C C . LYS C 2 9 ? 21.265 41.628 106.863 1.00 15.60 9 LYS C C 1
ATOM 850 O O . LYS C 2 9 ? 22.409 41.194 107.005 1.00 11.47 9 LYS C O 1
ATOM 856 N N . SER C 2 10 ? 20.215 40.828 106.653 1.00 12.27 10 SER C N 1
ATOM 857 C CA . SER C 2 10 ? 20.416 39.383 106.616 1.00 10.34 10 SER C CA 1
ATOM 858 C C . SER C 2 10 ? 21.077 38.906 105.323 1.00 16.09 10 SER C C 1
ATOM 859 O O . SER C 2 10 ? 21.472 37.740 105.250 1.00 14.09 10 SER C O 1
ATOM 862 N N . GLY C 2 11 ? 21.184 39.746 104.302 1.00 8.95 11 GLY C N 1
ATOM 863 C CA . GLY C 2 11 ? 21.660 39.285 103.024 1.00 8.84 11 GLY C CA 1
ATOM 864 C C . GLY C 2 11 ? 20.551 38.794 102.093 1.00 8.34 11 GLY C C 1
ATOM 865 O O . GLY C 2 11 ? 20.792 38.647 100.881 1.00 8.31 11 GLY C O 1
ATOM 866 N N . LEU C 2 12 ? 19.327 38.580 102.608 1.00 8.22 12 LEU C N 1
ATOM 867 C CA . LEU C 2 12 ? 18.280 37.997 101.767 1.00 7.98 12 LEU C CA 1
ATOM 868 C C . LEU C 2 12 ? 17.667 39.012 100.797 1.00 8.94 12 LEU C C 1
ATOM 869 O O . LEU C 2 12 ? 17.087 38.607 99.766 1.00 8.06 12 LEU C O 1
ATOM 874 N N . LEU C 2 13 ? 17.732 40.311 101.110 1.00 7.71 13 LEU C N 1
ATOM 875 C CA . LEU C 2 13 ? 17.346 41.296 100.086 1.00 10.74 13 LEU C CA 1
ATOM 876 C C . LEU C 2 13 ? 18.199 41.130 98.829 1.00 12.55 13 LEU C C 1
ATOM 877 O O . LEU C 2 13 ? 17.702 41.049 97.695 1.00 7.45 13 LEU C O 1
ATOM 882 N N . GLU C 2 14 ? 19.502 41.099 99.011 1.00 8.30 14 GLU C N 1
ATOM 883 C CA . GLU C 2 14 ? 20.389 40.973 97.870 1.00 10.08 14 GLU C CA 1
ATOM 884 C C . GLU C 2 14 ? 20.133 39.675 97.138 1.00 7.34 14 GLU C C 1
ATOM 885 O O . GLU C 2 14 ? 19.991 39.650 95.907 1.00 7.45 14 GLU C O 1
ATOM 891 N N . ILE C 2 15 ? 20.037 38.583 97.870 1.00 10.50 15 ILE C N 1
ATOM 892 C CA . ILE C 2 15 ? 19.832 37.291 97.204 1.00 9.05 15 ILE C CA 1
ATOM 893 C C . ILE C 2 15 ? 18.491 37.230 96.502 1.00 7.10 15 ILE C C 1
ATOM 894 O O . ILE C 2 15 ? 18.379 36.620 95.421 1.00 7.53 15 ILE C O 1
ATOM 899 N N . THR C 2 16 ? 17.436 37.760 97.133 1.00 7.13 16 THR C N 1
ATOM 900 C CA . THR C 2 16 ? 16.115 37.720 96.496 1.00 7.12 16 THR C CA 1
ATOM 901 C C . THR C 2 16 ? 16.132 38.512 95.203 1.00 6.88 16 THR C C 1
ATOM 902 O O . THR C 2 16 ? 15.547 38.089 94.197 1.00 6.85 16 THR C O 1
ATOM 906 N N . LEU C 2 17 ? 16.792 39.668 95.207 1.00 6.78 17 LEU C N 1
ATOM 907 C CA . LEU C 2 17 ? 16.894 40.477 93.996 1.00 11.14 17 LEU C CA 1
ATOM 908 C C . LEU C 2 17 ? 17.670 39.743 92.898 1.00 6.49 17 LEU C C 1
ATOM 909 O O . LEU C 2 17 ? 17.286 39.773 91.722 1.00 7.26 17 LEU C O 1
ATOM 914 N N . LYS C 2 18 ? 18.792 39.112 93.244 1.00 7.38 18 LYS C N 1
ATOM 915 C CA . LYS C 2 18 ? 19.577 38.374 92.241 1.00 9.68 18 LYS C CA 1
ATOM 916 C C . LYS C 2 18 ? 18.766 37.227 91.665 1.00 9.67 18 LYS C C 1
ATOM 917 O O . LYS C 2 18 ? 18.825 36.945 90.457 1.00 6.44 18 LYS C O 1
ATOM 923 N N . THR C 2 19 ? 18.003 36.553 92.536 1.00 6.59 19 THR C N 1
ATOM 924 C CA . THR C 2 19 ? 17.210 35.410 92.100 1.00 8.40 19 THR C CA 1
ATOM 925 C C . THR C 2 19 ? 16.081 35.852 91.168 1.00 9.38 19 THR C C 1
ATOM 926 O O . THR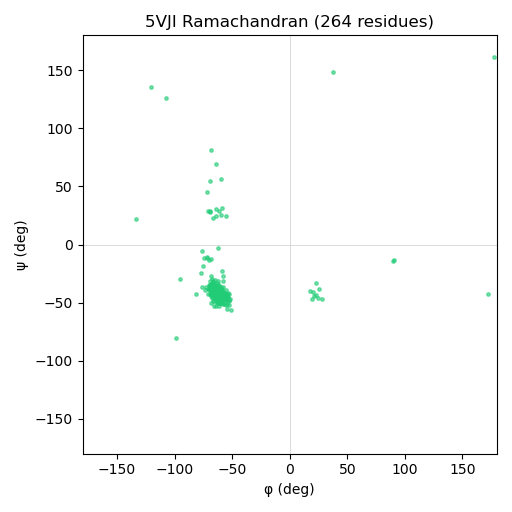 C 2 19 ? 15.814 35.188 90.150 1.00 9.12 19 THR C O 1
ATOM 930 N N . LYS C 2 20 ? 15.399 36.977 91.495 1.00 7.58 20 LYS C N 1
ATOM 931 C CA . LYS C 2 20 ? 14.363 37.499 90.608 1.00 11.58 20 LYS C CA 1
ATOM 932 C C . LYS C 2 20 ? 14.929 37.857 89.242 1.00 11.89 20 LYS C C 1
ATOM 933 O O . LYS C 2 20 ? 14.329 37.541 88.206 1.00 7.67 20 LYS C O 1
ATOM 939 N N . GLU C 2 21 ? 16.084 38.495 89.211 1.00 7.48 21 GLU C N 1
ATOM 940 C CA . GLU C 2 21 ? 16.706 38.814 87.909 1.00 8.63 21 GLU C CA 1
ATOM 941 C C . GLU C 2 21 ? 17.114 37.546 87.148 1.00 9.87 21 GLU C C 1
ATOM 942 O O . GLU C 2 21 ? 16.991 37.500 85.924 1.00 10.93 21 GLU C O 1
ATOM 948 N N . LEU C 2 22 ? 17.550 36.494 87.844 1.00 7.05 22 LEU C N 1
ATOM 949 C CA . LEU C 2 22 ? 17.912 35.263 87.144 1.00 8.41 22 LEU C CA 1
ATOM 950 C C . LEU C 2 22 ? 16.685 34.578 86.602 1.00 6.68 22 LEU C C 1
ATOM 951 O O . LEU C 2 22 ? 16.690 34.094 85.462 1.00 6.34 22 LEU C O 1
ATOM 956 N N . ILE C 2 23 ? 15.595 34.606 87.366 1.00 7.00 23 ILE C N 1
ATOM 957 C CA . ILE C 2 23 ? 14.336 34.054 86.873 1.00 7.48 23 ILE C CA 1
ATOM 958 C C . ILE C 2 23 ? 13.883 34.817 85.634 1.00 10.79 23 ILE C C 1
ATOM 959 O O . ILE C 2 23 ? 13.461 34.222 84.641 1.00 8.47 23 ILE C O 1
ATOM 964 N N . ARG C 2 24 ? 13.946 36.152 85.680 1.00 11.99 24 ARG C N 1
ATOM 965 C CA . ARG C 2 24 ? 13.600 36.935 84.493 1.00 9.03 24 ARG C CA 1
ATOM 966 C C . ARG C 2 24 ? 14.436 36.492 83.292 1.00 10.95 24 ARG C C 1
ATOM 967 O O . ARG C 2 24 ? 13.904 36.231 82.215 1.00 8.23 24 ARG C O 1
ATOM 975 N N . GLN C 2 25 ? 15.753 36.447 83.457 1.00 10.71 25 GLN C N 1
ATOM 976 C CA . GLN C 2 25 ? 16.604 36.040 82.342 1.00 14.29 25 GLN C CA 1
ATOM 977 C C . GLN C 2 25 ? 16.236 34.656 81.819 1.00 13.63 25 GLN C C 1
ATOM 978 O O . GLN C 2 25 ? 16.241 34.416 80.585 1.00 9.03 25 GLN C O 1
ATOM 984 N N . ASN C 2 26 ? 15.997 33.706 82.737 1.00 8.10 26 ASN C N 1
ATOM 985 C CA . ASN C 2 26 ? 15.740 32.346 82.318 1.00 10.58 26 ASN C CA 1
ATOM 986 C C . ASN C 2 26 ? 14.403 32.231 81.596 1.00 16.56 26 ASN C C 1
ATOM 987 O O . ASN C 2 26 ? 14.274 31.451 80.653 1.00 10.82 26 ASN C O 1
ATOM 992 N N . GLN C 2 27 ? 13.390 32.972 82.052 1.00 6.92 27 GLN C N 1
ATOM 993 C CA . GLN C 2 27 ? 12.135 33.040 81.305 1.00 10.83 27 GLN C CA 1
ATOM 994 C C . GLN C 2 27 ? 12.315 33.648 79.917 1.00 14.19 27 GLN C C 1
ATOM 995 O O . GLN C 2 27 ? 11.684 33.184 78.958 1.00 11.03 27 GLN C O 1
ATOM 1001 N N . ALA C 2 28 ? 13.135 34.705 79.800 1.00 11.16 28 ALA C N 1
ATOM 1002 C CA . ALA C 2 28 ? 13.465 35.289 78.489 1.00 11.57 28 ALA C CA 1
ATOM 1003 C C . ALA C 2 28 ? 14.124 34.257 77.570 1.00 11.21 28 ALA C C 1
ATOM 1004 O O . ALA C 2 28 ? 13.821 34.194 76.371 1.00 12.23 28 ALA C O 1
ATOM 1006 N N . THR C 2 29 ? 15.025 33.442 78.112 1.00 14.10 29 THR C N 1
ATOM 1007 C CA . THR C 2 29 ? 15.691 32.411 77.330 1.00 13.15 29 THR C CA 1
ATOM 1008 C C . THR C 2 29 ? 14.702 31.328 76.883 1.00 15.16 29 THR C C 1
ATOM 1009 O O . THR C 2 29 ? 14.754 30.841 75.734 1.00 12.23 29 THR C O 1
ATOM 1013 N N . GLN C 2 30 ? 13.761 30.976 77.745 1.00 7.48 30 GLN C N 1
ATOM 1014 C CA . GLN C 2 30 ? 12.738 30.010 77.342 1.00 12.38 30 GLN C CA 1
ATOM 1015 C C . GLN C 2 30 ? 11.874 30.541 76.192 1.00 13.70 30 GLN C C 1
ATOM 1016 O O . GLN C 2 30 ? 11.517 29.783 75.277 1.00 11.00 30 GLN C O 1
ATOM 1022 N N . ALA C 2 31 ? 11.529 31.838 76.212 1.00 12.20 31 ALA C N 1
ATOM 1023 C CA . ALA C 2 31 ? 10.798 32.419 75.084 1.00 13.73 31 ALA C CA 1
ATOM 1024 C C . ALA C 2 31 ? 11.630 32.388 73.802 1.00 18.66 31 ALA C C 1
ATOM 1025 O O . ALA C 2 31 ? 11.109 32.101 72.720 1.00 15.65 31 ALA C O 1
ATOM 1027 N N . GLU C 2 32 ? 12.910 32.712 73.897 1.00 11.69 32 GLU C N 1
ATOM 1028 C CA . GLU C 2 32 ? 13.784 32.586 72.724 1.00 17.30 32 GLU C CA 1
ATOM 1029 C C . GLU C 2 32 ? 13.825 31.148 72.213 1.00 15.15 32 GLU C C 1
ATOM 1030 O O . GLU C 2 32 ? 13.802 30.903 70.989 1.00 11.82 32 GLU C O 1
ATOM 1036 N N . LEU C 2 33 ? 13.925 30.181 73.118 1.00 10.69 33 LEU C N 1
ATOM 1037 C CA . LEU C 2 33 ? 13.961 28.785 72.684 1.00 12.08 33 LEU C CA 1
ATOM 1038 C C . LEU C 2 33 ? 12.661 28.361 72.023 1.00 16.90 33 LEU C C 1
ATOM 1039 O O . LEU C 2 33 ? 12.676 27.657 71.001 1.00 16.71 33 LEU C O 1
ATOM 1044 N N . ASP C 2 34 ? 11.519 28.763 72.598 1.00 15.20 34 ASP C N 1
ATOM 1045 C CA . ASP C 2 34 ? 10.241 28.415 72.005 1.00 15.66 34 ASP C CA 1
ATOM 1046 C C . ASP C 2 34 ? 10.140 28.965 70.583 1.00 12.65 34 ASP C C 1
ATOM 1047 O O . ASP C 2 34 ? 9.845 28.218 69.643 1.00 21.37 34 ASP C O 1
ATOM 1052 N N . GLN C 2 35 ? 10.488 30.231 70.385 1.00 9.46 35 GLN C N 1
ATOM 1053 C CA . GLN C 2 35 ? 10.474 30.759 69.019 1.00 12.01 35 GLN C CA 1
ATOM 1054 C C . GLN C 2 35 ? 11.447 29.997 68.109 1.00 14.37 35 GLN C C 1
ATOM 1055 O O . GLN C 2 35 ? 11.141 29.707 66.945 1.00 9.97 35 GLN C O 1
ATOM 1061 N N . LEU C 2 36 ? 12.622 29.665 68.614 1.00 9.87 36 LEU C N 1
ATOM 1062 C CA . LEU C 2 36 ? 13.602 28.957 67.764 1.00 13.84 36 LEU C CA 1
ATOM 1063 C C . LEU C 2 36 ? 13.115 27.560 67.392 1.00 13.39 36 LEU C C 1
ATOM 1064 O O . LEU C 2 36 ? 13.299 27.118 66.247 1.00 10.02 36 LEU C O 1
ATOM 1069 N N . LYS C 2 37 ? 12.485 26.860 68.351 1.00 9.19 37 LYS C N 1
ATOM 1070 C CA . LYS C 2 37 ? 11.842 25.577 68.099 1.00 28.04 37 LYS C CA 1
ATOM 1071 C C . LYS C 2 37 ? 10.874 25.680 66.935 1.00 16.43 37 LYS C C 1
ATOM 1072 O O . LYS C 2 37 ? 10.854 24.804 66.048 1.00 12.65 37 LYS C O 1
ATOM 1078 N N . GLU C 2 38 ? 10.015 26.720 66.948 1.00 15.35 38 GLU C N 1
ATOM 1079 C CA . GLU C 2 38 ? 8.979 26.841 65.910 1.00 15.23 38 GLU C CA 1
ATOM 1080 C C . GLU C 2 38 ? 9.608 27.128 64.547 1.00 16.12 38 GLU C C 1
ATOM 1081 O O . GLU C 2 38 ? 9.225 26.526 63.543 1.00 12.31 38 GLU C O 1
ATOM 1087 N N . GLN C 2 39 ? 10.584 28.041 64.506 1.00 11.08 39 GLN C N 1
ATOM 1088 C CA . GLN C 2 39 ? 11.298 28.359 63.270 1.00 11.20 39 GLN C CA 1
ATOM 1089 C C . GLN C 2 39 ? 12.042 27.158 62.706 1.00 11.40 39 GLN C C 1
ATOM 1090 O O . GLN C 2 39 ? 12.042 26.941 61.488 1.00 12.30 39 GLN C O 1
ATOM 1096 N N . THR C 2 40 ? 12.722 26.396 63.561 1.00 11.78 40 THR C N 1
ATOM 1097 C CA . THR C 2 40 ? 13.380 25.156 63.126 1.00 13.88 40 THR C CA 1
ATOM 1098 C C . THR C 2 40 ? 12.375 24.163 62.550 1.00 13.44 40 THR C C 1
ATOM 1099 O O . THR C 2 40 ? 12.549 23.647 61.437 1.00 14.92 40 THR C O 1
ATOM 1103 N N . GLN C 2 41 ? 11.280 23.931 63.266 1.00 16.20 41 GLN C N 1
ATOM 1104 C CA . GLN C 2 41 ? 10.277 22.991 62.785 1.00 17.11 41 GLN C CA 1
ATOM 1105 C C . GLN C 2 41 ? 9.697 23.449 61.447 1.00 16.51 41 GLN C C 1
ATOM 1106 O O . GLN C 2 41 ? 9.416 22.628 60.568 1.00 19.46 41 GLN C O 1
ATOM 1120 N N . PHE C 2 43 ? 11.257 25.264 59.192 1.00 13.23 43 PHE C N 1
ATOM 1121 C CA . PHE C 2 43 ? 12.328 25.081 58.214 1.00 13.04 43 PHE C CA 1
ATOM 1122 C C . PHE C 2 43 ? 12.452 23.621 57.816 1.00 16.35 43 PHE C C 1
ATOM 1123 O O . PHE C 2 43 ? 12.511 23.289 56.625 1.00 18.32 43 PHE C O 1
ATOM 1131 N N . ILE C 2 44 ? 12.436 22.717 58.793 1.00 18.10 44 ILE C N 1
ATOM 1132 C CA . ILE C 2 44 ? 12.514 21.293 58.470 1.00 17.37 44 ILE C CA 1
ATOM 1133 C C . ILE C 2 44 ? 11.313 20.862 57.635 1.00 14.02 44 ILE C C 1
ATOM 1134 O O . ILE C 2 44 ? 11.465 20.143 56.649 1.00 21.73 44 ILE C O 1
ATOM 1139 N N . GLU C 2 45 ? 10.093 21.271 58.035 1.00 17.20 45 GLU C N 1
ATOM 1140 C CA . GLU C 2 45 ? 8.893 20.958 57.258 1.00 17.71 45 GLU C CA 1
ATOM 1141 C C . GLU C 2 45 ? 9.014 21.419 55.809 1.00 27.16 45 GLU C C 1
ATOM 1142 O O . GLU C 2 45 ? 8.642 20.688 54.872 1.00 20.27 45 GLU C O 1
ATOM 1148 N N . ALA C 2 46 ? 9.499 22.651 55.618 1.00 25.53 46 ALA C N 1
ATOM 1149 C CA . ALA C 2 46 ? 9.698 23.220 54.294 1.00 25.71 46 ALA C CA 1
ATOM 1150 C C . ALA C 2 46 ? 10.598 22.351 53.444 1.00 30.25 46 ALA C C 1
ATOM 1151 O O . ALA C 2 46 ? 10.292 22.074 52.280 1.00 34.59 46 ALA C O 1
ATOM 1153 N N . THR C 2 47 ? 11.721 21.903 53.998 1.00 24.69 47 THR C N 1
ATOM 1154 C CA . THR C 2 47 ? 12.638 21.121 53.167 1.00 30.03 47 THR C CA 1
ATOM 1155 C C . THR C 2 47 ? 12.015 19.829 52.670 1.00 35.17 47 THR C C 1
ATOM 1156 O O . THR C 2 47 ? 12.663 19.067 51.944 1.00 35.08 47 THR C O 1
ATOM 1160 N N . LYS C 2 48 ? 10.776 19.553 53.088 1.00 27.30 48 LYS C N 1
ATOM 1161 C CA . LYS C 2 48 ? 10.139 18.272 52.798 1.00 31.94 48 LYS C CA 1
ATOM 1162 C C . LYS C 2 48 ? 8.708 18.427 52.290 1.00 44.01 48 LYS C C 1
ATOM 1163 O O . LYS C 2 48 ? 7.921 17.482 52.399 1.00 52.65 48 LYS C O 1
ATOM 1169 N N . SER C 2 49 ? 8.334 19.582 51.749 1.00 44.40 49 SER C N 1
ATOM 1170 C CA . SER C 2 49 ? 6.976 19.746 51.226 1.00 54.45 49 SER C CA 1
ATOM 1171 C C . SER C 2 49 ? 6.894 19.560 49.707 1.00 51.22 49 SER C C 1
ATOM 1172 O O . SER C 2 49 ? 7.816 19.033 49.079 1.00 54.61 49 SER C O 1
ATOM 1175 N N . TRP C 2 55 ? 8.775 24.931 50.317 1.00 58.13 55 TRP C N 1
ATOM 1176 C CA .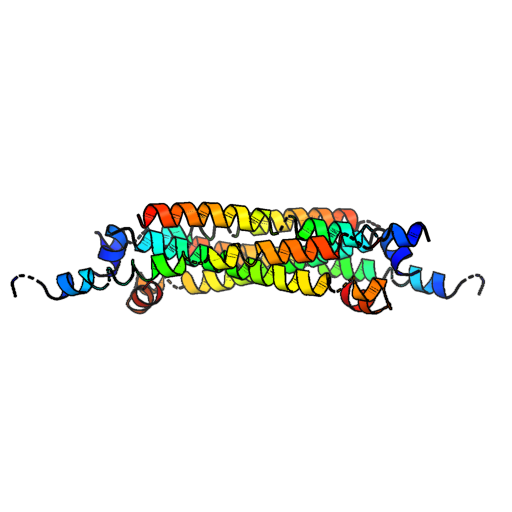 TRP C 2 55 ? 7.390 25.375 50.279 1.00 63.10 55 TRP C CA 1
ATOM 1177 C C . TRP C 2 55 ? 7.286 26.886 50.473 1.00 67.20 55 TRP C C 1
ATOM 1178 O O . TRP C 2 55 ? 8.216 27.526 50.971 1.00 62.34 55 TRP C O 1
ATOM 1180 N N . ALA C 2 56 ? 6.141 27.447 50.074 1.00 68.08 56 ALA C N 1
ATOM 1181 C CA . ALA C 2 56 ? 5.875 28.866 50.256 1.00 65.42 56 ALA C CA 1
ATOM 1182 C C . ALA C 2 56 ? 5.618 29.235 51.707 1.00 65.66 56 ALA C C 1
ATOM 1183 O O . ALA C 2 56 ? 5.575 30.428 52.020 1.00 67.14 56 ALA C O 1
ATOM 1185 N N . LYS C 2 57 ? 5.442 28.245 52.590 1.00 66.86 57 LYS C N 1
ATOM 1186 C CA . LYS C 2 57 ? 5.302 28.521 54.016 1.00 73.68 57 LYS C CA 1
ATOM 1187 C C . LYS C 2 57 ? 6.513 29.277 54.559 1.00 74.83 57 LYS C C 1
ATOM 1188 O O . LYS C 2 57 ? 6.395 30.021 55.542 1.00 78.08 57 LYS C O 1
ATOM 1194 N N . LEU C 2 58 ? 7.681 29.103 53.932 1.00 67.59 58 LEU C N 1
ATOM 1195 C CA . LEU C 2 58 ? 8.835 29.938 54.255 1.00 58.03 58 LEU C CA 1
ATOM 1196 C C . LEU C 2 58 ? 8.575 31.395 53.899 1.00 56.62 58 LEU C C 1
ATOM 1197 O O . LEU C 2 58 ? 8.979 32.300 54.639 1.00 58.43 58 LEU C O 1
ATOM 1202 N N . GLN C 2 59 ? 7.898 31.641 52.770 1.00 58.86 59 GLN C N 1
ATOM 1203 C CA . GLN C 2 59 ? 7.736 33.009 52.281 1.00 65.77 59 GLN C CA 1
ATOM 1204 C C . GLN C 2 59 ? 6.988 33.872 53.285 1.00 66.32 59 GLN C C 1
ATOM 1205 O O . GLN C 2 59 ? 7.314 35.053 53.468 1.00 67.44 59 GLN C O 1
ATOM 1211 N N . ALA C 2 60 ? 5.980 33.295 53.944 1.00 56.10 60 ALA C N 1
ATOM 1212 C CA . ALA C 2 60 ? 5.218 34.044 54.931 1.00 51.63 60 ALA C CA 1
ATOM 1213 C C . ALA C 2 60 ? 6.135 34.591 56.015 1.00 50.24 60 ALA C C 1
ATOM 1214 O O . ALA C 2 60 ? 6.073 35.775 56.359 1.00 42.44 60 ALA C O 1
ATOM 1216 N N . SER C 2 61 ? 7.025 33.746 56.537 1.00 62.98 61 SER C N 1
ATOM 1217 C CA . SER C 2 61 ? 7.954 34.190 57.572 1.00 73.59 61 SER C CA 1
ATOM 1218 C C . SER C 2 61 ? 8.961 35.183 57.012 1.00 77.25 61 SER C C 1
ATOM 1219 O O . SER C 2 61 ? 9.163 36.266 57.577 1.00 78.39 61 SER C O 1
ATOM 1222 N N . LEU C 2 62 ? 9.598 34.831 55.893 1.00 72.41 62 LEU C N 1
ATOM 1223 C CA . LEU C 2 62 ? 10.706 35.609 55.361 1.00 69.78 62 LEU C CA 1
ATOM 1224 C C . LEU C 2 62 ? 10.267 36.895 54.664 1.00 73.46 62 LEU C C 1
ATOM 1225 O O . LEU C 2 62 ? 11.131 37.692 54.280 1.00 78.00 62 LEU C O 1
ATOM 1230 N N . THR C 2 63 ? 8.966 37.135 54.499 1.00 66.10 63 THR C N 1
ATOM 1231 C CA . THR C 2 63 ? 8.523 38.453 54.040 1.00 60.04 63 THR C CA 1
ATOM 1232 C C . THR C 2 63 ? 8.867 39.504 55.092 1.00 63.16 63 THR C C 1
ATOM 1233 O O . THR C 2 63 ? 8.811 39.239 56.295 1.00 64.50 63 THR C O 1
ATOM 1237 N N . SER D 1 8 ? 21.079 55.912 109.134 1.00 45.47 8 SER D N 1
ATOM 1238 C CA . SER D 1 8 ? 19.789 55.261 109.342 1.00 43.11 8 SER D CA 1
ATOM 1239 C C . SER D 1 8 ? 19.711 54.009 108.497 1.00 32.60 8 SER D C 1
ATOM 1240 O O . SER D 1 8 ? 19.955 54.044 107.287 1.00 30.82 8 SER D O 1
ATOM 1243 N N . ALA D 1 9 ? 19.358 52.899 109.142 1.00 22.28 9 ALA D N 1
ATOM 1244 C CA . ALA D 1 9 ? 19.337 51.609 108.448 1.00 28.37 9 ALA D CA 1
ATOM 1245 C C . ALA D 1 9 ? 18.281 51.571 107.349 1.00 22.70 9 ALA D C 1
ATOM 1246 O O . ALA D 1 9 ? 18.445 50.862 106.346 1.00 22.99 9 ALA D O 1
ATOM 1248 N N . GLN D 1 10 ? 17.186 52.306 107.523 1.00 18.63 10 GLN D N 1
ATOM 1249 C CA . GLN D 1 10 ? 16.140 52.330 106.513 1.00 27.94 10 GLN D CA 1
ATOM 1250 C C . GLN D 1 10 ? 16.687 52.908 105.220 1.00 29.07 10 GLN D C 1
ATOM 1251 O O . GLN D 1 10 ? 16.470 52.367 104.121 1.00 23.28 10 GLN D O 1
ATOM 1257 N N . LEU D 1 11 ? 17.418 54.018 105.342 1.00 23.44 11 LEU D N 1
ATOM 1258 C CA . LEU D 1 11 ? 18.005 54.639 104.172 1.00 22.69 11 LEU D CA 1
ATOM 1259 C C . LEU D 1 11 ? 19.034 53.712 103.539 1.00 24.69 11 LEU D C 1
ATOM 1260 O O . LEU D 1 11 ? 19.137 53.657 102.318 1.00 27.66 11 LEU D O 1
ATOM 1265 N N . GLY D 1 12 ? 19.796 52.958 104.343 1.00 18.06 12 GLY D N 1
ATOM 1266 C CA . GLY D 1 12 ? 20.759 52.050 103.744 1.00 16.62 12 GLY D CA 1
ATOM 1267 C C . GLY D 1 12 ? 20.083 50.918 102.981 1.00 27.01 12 GLY D C 1
ATOM 1268 O O . GLY D 1 12 ? 20.591 50.460 101.955 1.00 20.87 12 GLY D O 1
ATOM 1269 N N . ALA D 1 13 ? 18.916 50.469 103.446 1.00 15.96 13 ALA D N 1
ATOM 1270 C CA . ALA D 1 13 ? 18.193 49.457 102.684 1.00 15.50 13 ALA D CA 1
ATOM 1271 C C . ALA D 1 13 ? 17.647 50.039 101.384 1.00 20.04 13 ALA D C 1
ATOM 1272 O O . ALA D 1 13 ? 17.715 49.389 100.329 1.00 17.30 13 ALA D O 1
ATOM 1282 N N . GLN D 1 15 ? 18.906 52.482 99.728 1.00 15.26 15 GLN D N 1
ATOM 1283 C CA . GLN D 1 15 ? 20.037 52.701 98.823 1.00 19.19 15 GLN D CA 1
ATOM 1284 C C . GLN D 1 15 ? 20.459 51.417 98.115 1.00 15.11 15 GLN D C 1
ATOM 1285 O O . GLN D 1 15 ? 20.866 51.460 96.953 1.00 17.88 15 GLN D O 1
ATOM 1291 N N . HIS D 1 16 ? 20.434 50.288 98.815 1.00 17.01 16 HIS D N 1
ATOM 1292 C CA . HIS D 1 16 ? 20.701 49.006 98.182 1.00 19.57 16 HIS D CA 1
ATOM 1293 C C . HIS D 1 16 ? 19.713 48.742 97.048 1.00 20.30 16 HIS D C 1
ATOM 1294 O O . HIS D 1 16 ? 20.114 48.375 95.948 1.00 14.28 16 HIS D O 1
ATOM 1301 N N . LEU D 1 17 ? 18.421 48.998 97.273 1.00 14.22 17 LEU D N 1
ATOM 1302 C CA . LEU D 1 17 ? 17.441 48.861 96.189 1.00 16.57 17 LEU D CA 1
ATOM 1303 C C . LEU D 1 17 ? 17.729 49.813 95.025 1.00 15.10 17 LEU D C 1
ATOM 1304 O O . LEU D 1 17 ? 17.637 49.436 93.843 1.00 13.69 17 LEU D O 1
ATOM 1309 N N . LYS D 1 18 ? 17.999 51.077 95.334 1.00 15.58 18 LYS D N 1
ATOM 1310 C CA . LYS D 1 18 ? 18.331 52.034 94.275 1.00 14.31 18 LYS D CA 1
ATOM 1311 C C . LYS D 1 18 ? 19.506 51.551 93.447 1.00 18.96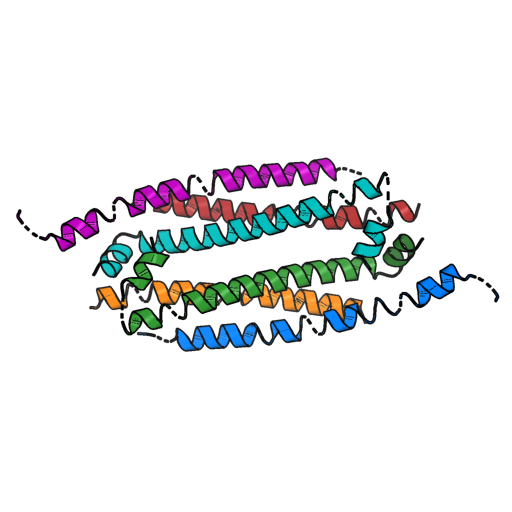 18 LYS D C 1
ATOM 1312 O O . LYS D 1 18 ? 19.468 51.626 92.204 1.00 15.20 18 LYS D O 1
ATOM 1318 N N . ASP D 1 19 ? 20.553 51.055 94.115 1.00 15.15 19 ASP D N 1
ATOM 1319 C CA . ASP D 1 19 ? 21.735 50.576 93.412 1.00 18.77 19 ASP D CA 1
ATOM 1320 C C . ASP D 1 19 ? 21.396 49.437 92.456 1.00 14.36 19 ASP D C 1
ATOM 1321 O O . ASP D 1 19 ? 21.974 49.361 91.379 1.00 18.69 19 ASP D O 1
ATOM 1326 N N . GLN D 1 20 ? 20.544 48.489 92.869 1.00 14.05 20 GLN D N 1
ATOM 1327 C CA . GLN D 1 20 ? 20.217 47.387 91.965 1.00 13.77 20 GLN D CA 1
ATOM 1328 C C . GLN D 1 20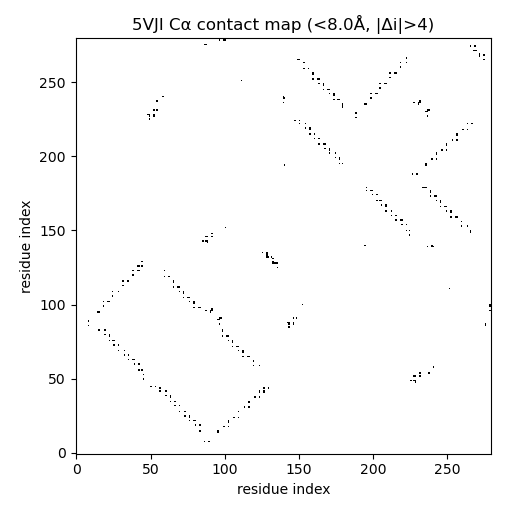 ? 19.370 47.870 90.800 1.00 13.59 20 GLN D C 1
ATOM 1329 O O . GLN D 1 20 ? 19.493 47.372 89.687 1.00 13.53 20 GLN D O 1
ATOM 1335 N N . LEU D 1 21 ? 18.460 48.805 91.040 1.00 13.57 21 LEU D N 1
ATOM 1336 C CA . LEU D 1 21 ? 17.707 49.361 89.921 1.00 13.53 21 LEU D CA 1
ATOM 1337 C C . LEU D 1 21 ? 18.622 50.075 88.946 1.00 13.84 21 LEU D C 1
ATOM 1338 O O . LEU D 1 21 ? 18.476 49.938 87.719 1.00 14.57 21 LEU D O 1
ATOM 1343 N N . GLU D 1 22 ? 19.609 50.802 89.473 1.00 14.16 22 GLU D N 1
ATOM 1344 C CA . GLU D 1 22 ? 20.520 51.547 88.612 1.00 14.54 22 GLU D CA 1
ATOM 1345 C C . GLU D 1 22 ? 21.406 50.602 87.833 1.00 20.99 22 GLU D C 1
ATOM 1346 O O . GLU D 1 22 ? 21.747 50.879 86.673 1.00 14.80 22 GLU D O 1
ATOM 1352 N N . GLN D 1 23 ? 21.782 49.479 88.460 1.00 14.82 23 GLN D N 1
ATOM 1353 C CA A GLN D 1 23 ? 22.520 48.451 87.738 0.50 15.68 23 GLN D CA 1
ATOM 1354 C CA B GLN D 1 23 ? 22.512 48.433 87.756 0.50 15.91 23 GLN D CA 1
ATOM 1355 C C . GLN D 1 23 ? 21.692 47.866 86.598 1.00 15.53 23 GLN D C 1
ATOM 1356 O O . GLN D 1 23 ? 22.225 47.612 85.518 1.00 14.75 23 GLN D O 1
ATOM 1367 N N . ARG D 1 24 ? 20.392 47.649 86.811 1.00 13.84 24 ARG D N 1
ATOM 1368 C CA . ARG D 1 24 ? 19.529 47.190 85.714 1.00 13.66 24 ARG D CA 1
ATOM 1369 C C . ARG D 1 24 ? 19.539 48.183 84.540 1.00 18.07 24 ARG D C 1
ATOM 1370 O O . ARG D 1 24 ? 19.624 47.782 83.365 1.00 14.42 24 ARG D O 1
ATOM 1378 N N . THR D 1 25 ? 19.436 49.487 84.827 1.00 14.19 25 THR D N 1
ATOM 1379 C CA . THR D 1 25 ? 19.463 50.460 83.742 1.00 14.59 25 THR D CA 1
ATOM 1380 C C . THR D 1 25 ? 20.772 50.366 82.955 1.00 16.45 25 THR D C 1
ATOM 1381 O O . THR D 1 25 ? 20.764 50.432 81.713 1.00 15.37 25 THR D O 1
ATOM 1385 N N . ARG D 1 26 ? 21.894 50.103 83.636 1.00 15.30 26 ARG D N 1
ATOM 1386 C CA . ARG D 1 26 ? 23.177 49.982 82.927 1.00 15.44 26 ARG D CA 1
ATOM 1387 C C . ARG D 1 26 ? 23.236 48.729 82.050 1.00 16.19 26 ARG D C 1
ATOM 1388 O O . ARG D 1 26 ? 23.793 48.764 80.947 1.00 15.96 26 ARG D O 1
ATOM 1404 N N . ILE D 1 28 ? 20.443 47.251 80.606 1.00 14.61 28 ILE D N 1
ATOM 1405 C CA . ILE D 1 28 ? 19.582 47.561 79.465 1.00 16.07 28 ILE D CA 1
ATOM 1406 C C . ILE D 1 28 ? 20.283 48.511 78.497 1.00 15.37 28 ILE D C 1
ATOM 1407 O O . ILE D 1 28 ? 20.319 48.276 77.283 1.00 15.66 28 ILE D O 1
ATOM 1412 N N . GLU D 1 29 ? 20.887 49.581 79.023 1.00 15.83 29 GLU D N 1
ATOM 1413 C CA . GLU D 1 29 ? 21.613 50.527 78.172 1.00 19.22 29 GLU D CA 1
ATOM 1414 C C . GLU D 1 29 ? 22.631 49.806 77.296 1.00 22.24 29 GLU D C 1
ATOM 1415 O O . GLU D 1 29 ? 22.759 50.087 76.088 1.00 20.08 29 GLU D O 1
ATOM 1421 N N . ALA D 1 30 ? 23.345 48.857 77.885 1.00 16.75 30 ALA D N 1
ATOM 1422 C CA . ALA D 1 30 ? 24.294 48.049 77.134 1.00 21.69 30 ALA D CA 1
ATOM 1423 C C . ALA D 1 30 ? 23.595 47.186 76.091 1.00 22.70 30 ALA D C 1
ATOM 1424 O O . ALA D 1 30 ? 24.150 46.957 75.016 1.00 20.65 30 ALA D O 1
ATOM 1426 N N . ASN D 1 31 ? 22.392 46.668 76.406 1.00 20.24 31 ASN D N 1
ATOM 1427 C CA . ASN D 1 31 ? 21.678 45.828 75.444 1.00 18.62 31 ASN D CA 1
ATOM 1428 C C . ASN D 1 31 ? 21.283 46.639 74.223 1.00 17.94 31 ASN D C 1
ATOM 1429 O O . ASN D 1 31 ? 21.411 46.183 73.071 1.00 17.05 31 ASN D O 1
ATOM 1434 N N . ILE D 1 32 ? 20.798 47.851 74.459 1.00 16.57 32 ILE D N 1
ATOM 1435 C CA . ILE D 1 32 ? 20.338 48.698 73.371 1.00 17.67 32 ILE D CA 1
ATOM 1436 C C . ILE D 1 32 ? 21.505 49.133 72.508 1.00 24.97 32 ILE D C 1
ATOM 1437 O O . ILE D 1 32 ? 21.362 49.231 71.285 1.00 23.17 32 ILE D O 1
ATOM 1442 N N . HIS D 1 33 ? 22.677 49.368 73.113 1.00 23.53 33 HIS D N 1
ATOM 1443 C CA . HIS D 1 33 ? 23.861 49.730 72.342 1.00 27.16 33 HIS D CA 1
ATOM 1444 C C . HIS D 1 33 ? 24.234 48.637 71.349 1.00 29.74 33 HIS D C 1
ATOM 1445 O O . HIS D 1 33 ? 24.602 48.936 70.210 1.00 29.42 33 HIS D O 1
ATOM 1452 N N . ARG D 1 34 ? 24.214 47.371 71.787 1.00 24.15 34 ARG D N 1
ATOM 1453 C CA . ARG D 1 34 ? 24.485 46.260 70.887 1.00 25.09 34 ARG D CA 1
ATOM 1454 C C . ARG D 1 34 ? 23.479 46.246 69.756 1.00 18.70 34 ARG D C 1
ATOM 1455 O O . ARG D 1 34 ? 23.831 45.999 68.604 1.00 24.28 34 ARG D O 1
ATOM 1463 N N . GLN D 1 35 ? 22.211 46.496 70.076 1.00 20.89 35 GLN D N 1
ATOM 1464 C CA . GLN D 1 35 ? 21.191 46.547 69.040 1.00 18.55 35 GLN D CA 1
ATOM 1465 C C . GLN D 1 35 ? 21.504 47.625 68.024 1.00 21.23 35 GLN D C 1
ATOM 1466 O O . GLN D 1 35 ? 21.407 47.396 66.811 1.00 19.99 35 GLN D O 1
ATOM 1472 N N . GLN D 1 36 ? 21.852 48.818 68.508 1.00 21.08 36 GLN D N 1
ATOM 1473 C CA . GLN D 1 36 ? 22.202 49.916 67.606 1.00 23.77 36 GLN D CA 1
ATOM 1474 C C . GLN D 1 36 ? 23.343 49.541 66.685 1.00 21.24 36 GLN D C 1
ATOM 1475 O O . GLN D 1 36 ? 23.344 49.894 65.492 1.00 25.03 36 GLN D O 1
ATOM 1481 N N . GLU D 1 37 ? 24.349 48.849 67.224 1.00 20.97 37 GLU D N 1
ATOM 1482 C CA . GLU D 1 37 ? 25.445 48.359 66.395 1.00 24.46 37 GLU D CA 1
ATOM 1483 C C . GLU D 1 37 ? 24.934 47.456 65.282 1.00 28.15 37 GLU D C 1
ATOM 1484 O O . GLU D 1 37 ? 25.345 47.577 64.120 1.00 29.20 37 GLU D O 1
ATOM 1490 N N . GLU D 1 38 ? 24.073 46.499 65.627 1.00 23.04 38 GLU D N 1
ATOM 1491 C CA . GLU D 1 38 ? 23.587 45.587 64.598 1.00 23.17 38 GLU D CA 1
ATOM 1492 C C . GLU D 1 38 ? 22.666 46.311 63.614 1.00 21.75 38 GLU D C 1
ATOM 1493 O O . GLU D 1 38 ? 22.634 45.956 62.437 1.00 24.39 38 GLU D O 1
ATOM 1499 N N . LEU D 1 39 ? 21.928 47.328 64.071 1.00 21.64 39 LEU D N 1
ATOM 1500 C CA . LEU D 1 39 ? 21.121 48.138 63.165 1.00 22.91 39 LEU D CA 1
ATOM 1501 C C . LEU D 1 39 ? 21.997 48.823 62.120 1.00 31.49 39 LEU D C 1
ATOM 1502 O O . LEU D 1 39 ? 21.663 48.836 60.931 1.00 28.12 39 LEU D O 1
ATOM 1507 N N . ARG D 1 40 ? 23.133 49.400 62.545 1.00 26.88 40 ARG D N 1
ATOM 1508 C CA . ARG D 1 40 ? 23.991 50.102 61.586 1.00 32.97 40 ARG D CA 1
ATOM 1509 C C . ARG D 1 40 ? 24.571 49.135 60.562 1.00 26.80 40 ARG D C 1
ATOM 1510 O O . ARG D 1 40 ? 24.636 49.455 59.365 1.00 26.23 40 ARG D O 1
ATOM 1518 N N . LYS D 1 41 ? 24.955 47.932 61.012 1.00 26.37 41 LYS D N 1
ATOM 1519 C CA . LYS D 1 41 ? 25.424 46.875 60.101 1.00 27.01 41 LYS D CA 1
ATOM 1520 C C . LYS D 1 41 ? 24.380 46.481 59.064 1.00 25.24 41 LYS D C 1
ATOM 1521 O O . LYS D 1 41 ? 24.733 46.190 57.912 1.00 26.44 41 LYS D O 1
ATOM 1527 N N . ILE D 1 42 ? 23.116 46.341 59.476 1.00 24.56 42 ILE D N 1
ATOM 1528 C CA . ILE D 1 42 ? 22.072 45.953 58.525 1.00 26.13 42 ILE D CA 1
ATOM 1529 C C . ILE D 1 42 ? 21.816 47.078 57.529 1.00 25.96 42 ILE D C 1
ATOM 1530 O O . ILE D 1 42 ? 21.623 46.832 56.337 1.00 26.74 42 ILE D O 1
ATOM 1535 N N . GLN D 1 43 ? 21.771 48.327 58.016 1.00 26.09 43 GLN D N 1
ATOM 1536 C CA . GLN D 1 43 ? 21.558 49.471 57.127 1.00 27.23 43 GLN D CA 1
ATOM 1537 C C . GLN D 1 43 ? 22.663 49.578 56.090 1.00 28.32 43 GLN D C 1
ATOM 1538 O O . GLN D 1 43 ? 22.415 49.919 54.925 1.00 29.39 43 GLN D O 1
ATOM 1544 N N . GLU D 1 44 ? 23.897 49.337 56.515 1.00 32.26 44 GLU D N 1
ATOM 1545 C CA . GLU D 1 44 ? 25.021 49.344 55.592 1.00 35.00 44 GLU D CA 1
ATOM 1546 C C . GLU D 1 44 ? 24.844 48.279 54.512 1.00 29.58 44 GLU D C 1
ATOM 1547 O O . GLU D 1 44 ? 24.927 48.573 53.312 1.00 30.75 44 GLU D O 1
ATOM 1553 N N . GLN D 1 45 ? 24.553 47.038 54.918 1.00 28.65 45 GLN D N 1
ATOM 1554 C CA . GLN D 1 45 ? 24.269 45.968 53.965 1.00 28.94 45 GLN D CA 1
ATOM 1555 C C . GLN D 1 45 ? 23.152 46.355 53.008 1.00 30.64 45 GLN D C 1
ATOM 1556 O O . GLN D 1 45 ? 23.241 46.102 51.800 1.00 30.58 45 GLN D O 1
ATOM 1562 N N . LEU D 1 46 ? 22.088 46.967 53.529 1.00 29.54 46 LEU D N 1
ATOM 1563 C CA . LEU D 1 46 ? 20.972 47.324 52.671 1.00 29.87 46 LEU D CA 1
ATOM 1564 C C . LEU D 1 46 ? 21.415 48.266 51.567 1.00 34.09 46 LEU D C 1
ATOM 1565 O O . LEU D 1 46 ? 21.019 48.095 50.412 1.00 35.11 46 LEU D O 1
ATOM 1570 N N . GLN D 1 47 ? 22.272 49.236 51.889 1.00 37.79 47 GLN D N 1
ATOM 1571 C CA . GLN D 1 47 ? 22.608 50.225 50.876 1.00 45.36 47 GLN D CA 1
ATOM 1572 C C . GLN D 1 47 ? 23.499 49.647 49.786 1.00 41.58 47 GLN D C 1
ATOM 1573 O O . GLN D 1 47 ? 23.684 50.296 48.754 1.00 40.53 47 GLN D O 1
ATOM 1587 N N . VAL D 1 49 ? 22.798 46.581 48.412 1.00 34.95 49 VAL D N 1
ATOM 1588 C CA . VAL D 1 49 ? 21.938 45.693 47.619 1.00 35.10 49 VAL D CA 1
ATOM 1589 C C . VAL D 1 49 ? 21.346 46.434 46.427 1.00 47.17 49 VAL D C 1
ATOM 1590 O O . VAL D 1 49 ? 20.522 47.325 46.605 1.00 50.74 49 VAL D O 1
ATOM 1594 N N . GLY E 1 1 ? 6.853 39.970 27.655 1.00 39.88 1 GLY E N 1
ATOM 1595 C CA . GLY E 1 1 ? 7.491 39.878 26.355 1.00 32.30 1 GLY E CA 1
ATOM 1596 C C . GLY E 1 1 ? 8.637 38.885 26.481 1.00 42.33 1 GLY E C 1
ATOM 1597 O O . GLY E 1 1 ? 8.434 37.772 26.976 1.00 35.93 1 GLY E O 1
ATOM 1598 N N . ALA E 1 2 ? 9.852 39.306 26.101 1.00 40.99 2 ALA E N 1
ATOM 1599 C CA . ALA E 1 2 ? 10.979 38.376 26.094 1.00 36.05 2 ALA E CA 1
ATOM 1600 C C . ALA E 1 2 ? 11.317 37.881 27.491 1.00 27.90 2 ALA E C 1
ATOM 1601 O O . ALA E 1 2 ? 11.742 36.738 27.637 1.00 26.82 2 ALA E O 1
ATOM 1611 N N . ASP E 1 4 ? 11.412 36.161 31.060 1.00 24.97 4 ASP E N 1
ATOM 1612 C CA . ASP E 1 4 ? 10.665 35.108 31.744 1.00 24.29 4 ASP E CA 1
ATOM 1613 C C . ASP E 1 4 ? 9.749 35.715 32.816 1.00 22.85 4 ASP E C 1
ATOM 1614 O O . ASP E 1 4 ? 10.225 36.491 33.656 1.00 22.69 4 ASP E O 1
ATOM 1619 N N . PRO E 1 5 ? 8.434 35.429 32.805 1.00 23.09 5 PRO E N 1
ATOM 1620 C CA . PRO E 1 5 ? 7.568 35.944 33.892 1.00 24.66 5 PRO E CA 1
ATOM 1621 C C . PRO E 1 5 ? 8.019 35.607 35.314 1.00 22.13 5 PRO E C 1
ATOM 1622 O O . PRO E 1 5 ? 7.887 36.446 36.208 1.00 22.15 5 PRO E O 1
ATOM 1626 N N . GLU E 1 6 ? 8.486 34.392 35.577 1.00 21.46 6 GLU E N 1
ATOM 1627 C CA . GLU E 1 6 ? 8.871 34.078 36.953 1.00 24.31 6 GLU E CA 1
ATOM 1628 C C . GLU E 1 6 ? 10.090 34.900 37.362 1.00 21.68 6 GLU E C 1
ATOM 1629 O O . GLU E 1 6 ? 10.166 35.427 38.487 1.00 20.29 6 GLU E O 1
ATOM 1635 N N . PHE E 1 7 ? 11.027 35.072 36.423 1.00 20.74 7 PHE E N 1
ATOM 1636 C CA . PHE E 1 7 ? 12.192 35.913 36.676 1.00 21.70 7 PHE E CA 1
ATOM 1637 C C . PHE E 1 7 ? 11.762 37.341 36.972 1.00 21.26 7 PHE E C 1
ATOM 1638 O O . PHE E 1 7 ? 12.143 37.923 37.994 1.00 21.05 7 PHE E O 1
ATOM 1646 N N . SER E 1 8 ? 10.918 37.902 36.109 1.00 22.02 8 SER E N 1
ATOM 1647 C CA . SER E 1 8 ? 10.440 39.259 36.327 1.00 22.77 8 SER E CA 1
ATOM 1648 C C . SER E 1 8 ? 9.780 39.401 37.713 1.00 22.30 8 SER E C 1
ATOM 1649 O O . SER E 1 8 ? 9.987 40.401 38.409 1.00 22.52 8 SER E O 1
ATOM 1652 N N . ALA E 1 9 ? 9.029 38.392 38.153 1.00 21.79 9 ALA E N 1
ATOM 1653 C CA . ALA E 1 9 ? 8.405 38.478 39.478 1.00 21.55 9 ALA E CA 1
ATOM 1654 C C . ALA E 1 9 ? 9.439 38.449 40.594 1.00 23.74 9 ALA E C 1
ATOM 1655 O O . ALA E 1 9 ? 9.309 39.162 41.601 1.00 20.80 9 ALA E O 1
ATOM 1657 N N . GLN E 1 10 ? 10.461 37.615 40.441 1.00 20.26 10 GLN E N 1
ATOM 1658 C CA . GLN E 1 10 ? 11.510 37.538 41.449 1.00 19.78 10 GLN E CA 1
ATOM 1659 C C . GLN E 1 10 ? 12.259 38.862 41.570 1.00 20.11 10 GLN E C 1
ATOM 1660 O O . GLN E 1 10 ? 12.493 39.345 42.680 1.00 19.94 10 GLN E O 1
ATOM 1666 N N . LEU E 1 11 ? 12.622 39.488 40.444 1.00 20.74 11 LEU E N 1
ATOM 1667 C CA . LEU E 1 11 ? 13.240 40.814 40.530 1.00 21.40 11 LEU E CA 1
ATOM 1668 C C . LEU E 1 11 ? 12.325 41.817 41.234 1.00 23.90 11 LEU E C 1
ATOM 1669 O O . LEU E 1 11 ? 12.784 42.624 42.063 1.00 21.82 11 LEU E O 1
ATOM 1674 N N . GLY E 1 12 ? 11.013 41.743 40.978 1.00 25.70 12 GLY E N 1
ATOM 1675 C CA . GLY E 1 12 ? 10.091 42.669 41.634 1.00 23.76 12 GLY E CA 1
ATOM 1676 C C . GLY E 1 12 ? 9.966 42.439 43.126 1.00 28.17 12 GLY E C 1
ATOM 1677 O O . GLY E 1 12 ? 9.916 43.393 43.913 1.00 30.47 12 GLY E O 1
ATOM 1678 N N . ALA E 1 13 ? 9.879 41.170 43.533 1.00 20.93 13 ALA E N 1
ATOM 1679 C CA . ALA E 1 13 ? 9.895 40.816 44.944 1.00 20.39 13 ALA E CA 1
ATOM 1680 C C . ALA E 1 13 ? 11.168 41.289 45.641 1.00 20.10 13 ALA E C 1
ATOM 1681 O O . ALA E 1 13 ? 11.134 41.631 46.830 1.00 19.99 13 ALA E O 1
ATOM 1691 N N . GLN E 1 15 ? 12.923 44.001 44.899 1.00 21.54 15 GLN E N 1
ATOM 1692 C CA . GLN E 1 15 ? 12.778 45.444 45.113 1.00 24.65 15 GLN E CA 1
ATOM 1693 C C . GLN E 1 15 ? 11.803 45.759 46.244 1.00 24.24 15 GLN E C 1
ATOM 1694 O O . GLN E 1 15 ? 12.015 46.704 47.018 1.00 29.25 15 GLN E O 1
ATOM 1700 N N . HIS E 1 16 ? 10.697 45.023 46.314 1.00 25.02 16 HIS E N 1
ATOM 1701 C CA . HIS E 1 16 ? 9.716 45.201 47.389 1.00 27.49 16 HIS E CA 1
ATOM 1702 C C . HIS E 1 16 ? 10.283 44.787 48.750 1.00 24.89 16 HIS E C 1
ATOM 1703 O O . HIS E 1 16 ? 9.987 45.406 49.783 1.00 21.58 16 HIS E O 1
ATOM 1710 N N . LEU E 1 17 ? 11.063 43.716 48.790 1.00 20.54 17 LEU E N 1
ATOM 1711 C CA . LEU E 1 17 ? 11.634 43.323 50.076 1.00 20.04 17 LEU E CA 1
ATOM 1712 C C . LEU E 1 17 ? 12.689 44.340 50.524 1.00 20.25 17 LEU E C 1
ATOM 1713 O O . LEU E 1 17 ? 12.817 44.625 51.718 1.00 23.09 17 LEU E O 1
ATOM 1718 N N . LYS E 1 18 ? 13.461 44.890 49.591 1.00 20.63 18 LYS E N 1
ATOM 1719 C CA . LYS E 1 18 ? 14.447 45.905 49.970 1.00 21.12 18 LYS E CA 1
ATOM 1720 C C . LYS E 1 18 ? 13.754 47.119 50.570 1.00 24.19 18 LYS E C 1
ATOM 1721 O O . LYS E 1 18 ? 14.153 47.619 51.634 1.00 22.00 18 LYS E O 1
ATOM 1727 N N . ASP E 1 19 ? 12.703 47.602 49.907 1.00 22.33 19 ASP E N 1
ATOM 1728 C CA . ASP E 1 19 ? 11.944 48.735 50.445 1.00 27.62 19 ASP E CA 1
ATOM 1729 C C . ASP E 1 19 ? 11.399 48.411 51.833 1.00 26.86 19 ASP E C 1
ATOM 1730 O O . ASP E 1 19 ? 11.551 49.193 52.787 1.00 24.84 19 ASP E O 1
ATOM 1735 N N . GLN E 1 20 ? 10.801 47.227 51.973 1.00 25.55 20 GLN E N 1
ATOM 1736 C CA . GLN E 1 20 ? 10.214 46.803 53.246 1.00 23.50 20 GLN E CA 1
ATOM 1737 C C . GLN E 1 20 ? 11.263 46.704 54.348 1.00 28.12 20 GLN E C 1
ATOM 1738 O O . GLN E 1 20 ? 11.003 47.060 55.505 1.00 24.82 20 GLN E O 1
ATOM 1744 N N . LEU E 1 21 ? 12.445 46.193 54.015 1.00 23.71 21 LEU E N 1
ATOM 1745 C CA . LEU E 1 21 ? 13.528 46.133 55.005 1.00 23.48 21 LEU E CA 1
ATOM 1746 C C . LEU E 1 21 ? 14.079 47.515 55.336 1.00 24.30 21 LEU E C 1
ATOM 1747 O O . LEU E 1 21 ? 14.450 47.768 56.491 1.00 22.58 21 LEU E O 1
ATOM 1752 N N . GLU E 1 22 ? 14.126 48.425 54.358 1.00 27.24 22 GLU E N 1
ATOM 1753 C CA . GLU E 1 22 ? 14.556 49.792 54.651 1.00 24.75 22 GLU E CA 1
ATOM 1754 C C . GLU E 1 22 ? 13.618 50.437 55.647 1.00 23.96 22 GLU E C 1
ATOM 1755 O O . GLU E 1 22 ? 14.062 51.067 56.615 1.00 31.23 22 GLU E O 1
ATOM 1761 N N . GLN E 1 23 ? 12.311 50.275 55.428 1.00 23.01 23 GLN E N 1
ATOM 1762 C CA . GLN E 1 23 ? 11.309 50.791 56.361 1.00 31.79 23 GLN E CA 1
ATOM 1763 C C . GLN E 1 23 ? 11.442 50.169 57.753 1.00 29.69 23 GLN E C 1
ATOM 1764 O O . GLN E 1 23 ? 11.490 50.885 58.760 1.00 26.62 23 GLN E O 1
ATOM 1770 N N . ARG E 1 24 ? 11.462 48.838 57.848 1.00 23.87 24 ARG E N 1
ATOM 1771 C CA . ARG E 1 24 ? 11.544 48.233 59.178 1.00 32.64 24 ARG E CA 1
ATOM 1772 C C . ARG E 1 24 ? 12.792 48.691 59.938 1.00 33.87 24 ARG E C 1
ATOM 1773 O O . ARG E 1 24 ? 12.755 48.813 61.172 1.00 27.14 24 ARG E O 1
ATOM 1781 N N . THR E 1 25 ? 13.898 48.979 59.234 1.00 21.72 25 THR E N 1
ATOM 1782 C CA . THR E 1 25 ? 15.039 49.557 59.940 1.00 26.25 25 THR E CA 1
ATOM 1783 C C . THR E 1 25 ? 14.722 50.983 60.405 1.00 31.86 25 THR E C 1
ATOM 1784 O O . THR E 1 25 ? 15.131 51.388 61.504 1.00 31.25 25 THR E O 1
ATOM 1788 N N . ARG E 1 26 ? 14.011 51.771 59.590 1.00 29.57 26 ARG E N 1
ATOM 1789 C CA . ARG E 1 26 ? 13.582 53.075 60.098 1.00 30.78 26 ARG E CA 1
ATOM 1790 C C . ARG E 1 26 ? 12.795 52.904 61.390 1.00 26.40 26 ARG E C 1
ATOM 1791 O O . ARG E 1 26 ? 12.954 53.677 62.351 1.00 27.92 26 ARG E O 1
ATOM 1807 N N . ILE E 1 28 ? 12.990 50.312 63.616 1.00 25.03 28 ILE E N 1
ATOM 1808 C CA . ILE E 1 28 ? 13.860 49.896 64.722 1.00 22.79 28 ILE E CA 1
ATOM 1809 C C . ILE E 1 28 ? 14.636 51.090 65.262 1.00 23.25 28 ILE E C 1
ATOM 1810 O O . ILE E 1 28 ? 14.809 51.223 66.467 1.00 23.56 28 ILE E O 1
ATOM 1815 N N . GLU E 1 29 ? 15.182 51.924 64.372 1.00 25.02 29 GLU E N 1
ATOM 1816 C CA . GLU E 1 29 ? 15.944 53.101 64.791 1.00 34.74 29 GLU E CA 1
ATOM 1817 C C . GLU E 1 29 ? 15.107 54.001 65.683 1.00 28.56 29 GLU E C 1
ATOM 1818 O O . GLU E 1 29 ? 15.586 54.490 66.717 1.00 26.33 29 GLU E O 1
ATOM 1824 N N . ALA E 1 30 ? 13.853 54.247 65.288 1.00 27.57 30 ALA E N 1
ATOM 1825 C CA . ALA E 1 30 ? 12.940 55.027 66.119 1.00 32.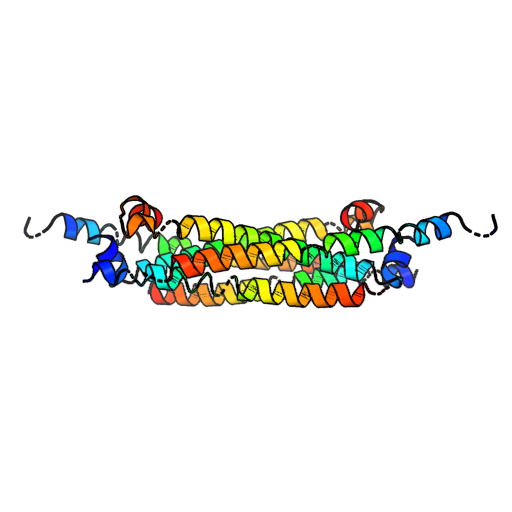06 30 ALA E CA 1
ATOM 1826 C C . ALA E 1 30 ? 12.698 54.335 67.461 1.00 30.16 30 ALA E C 1
ATOM 1827 O O . ALA E 1 30 ? 12.738 54.971 68.517 1.00 33.59 30 ALA E O 1
ATOM 1829 N N . ASN E 1 31 ? 12.438 53.030 67.437 1.00 25.28 31 ASN E N 1
ATOM 1830 C CA . ASN E 1 31 ? 12.266 52.301 68.691 1.00 25.02 31 ASN E CA 1
ATOM 1831 C C . ASN E 1 31 ? 13.514 52.386 69.550 1.00 27.39 31 ASN E C 1
ATOM 1832 O O . ASN E 1 31 ? 13.425 52.493 70.784 1.00 31.72 31 ASN E O 1
ATOM 1837 N N . ILE E 1 32 ? 14.694 52.334 68.932 1.00 24.63 32 ILE E N 1
ATOM 1838 C CA . ILE E 1 32 ? 15.888 52.446 69.755 1.00 25.11 32 ILE E CA 1
ATOM 1839 C C . ILE E 1 32 ? 15.991 53.849 70.345 1.00 29.70 32 ILE E C 1
ATOM 1840 O O . ILE E 1 32 ? 16.248 54.019 71.547 1.00 28.36 32 ILE E O 1
ATOM 1845 N N . HIS E 1 33 ? 15.723 54.871 69.539 1.00 29.57 33 HIS E N 1
ATOM 1846 C CA . HIS E 1 33 ? 15.656 56.233 70.074 1.00 34.35 33 HIS E CA 1
ATOM 1847 C C . HIS E 1 33 ? 14.706 56.311 71.263 1.00 27.06 33 HIS E C 1
ATOM 1848 O O . HIS E 1 33 ? 15.089 56.767 72.345 1.00 32.81 33 HIS E O 1
ATOM 1855 N N . ARG E 1 34 ? 13.483 55.810 71.083 1.00 29.61 34 ARG E N 1
ATOM 1856 C CA . ARG E 1 34 ? 12.438 55.863 72.103 1.00 27.58 34 ARG E CA 1
ATOM 1857 C C . ARG E 1 34 ? 12.861 55.152 73.395 1.00 27.58 34 ARG E C 1
ATOM 1858 O O . ARG E 1 34 ? 12.732 55.706 74.491 1.00 28.96 34 ARG E O 1
ATOM 1866 N N . GLN E 1 35 ? 13.406 53.941 73.279 1.00 31.91 35 GLN E N 1
ATOM 1867 C CA . GLN E 1 35 ? 13.809 53.204 74.469 1.00 28.79 35 GLN E CA 1
ATOM 1868 C C . GLN E 1 35 ? 14.936 53.902 75.196 1.00 27.60 35 GLN E C 1
ATOM 1869 O O . GLN E 1 35 ? 14.979 53.903 76.428 1.00 28.26 35 GLN E O 1
ATOM 1875 N N . GLN E 1 36 ? 15.868 54.493 74.461 1.00 27.32 36 GLN E N 1
ATOM 1876 C CA . GLN E 1 36 ? 16.940 55.234 75.120 1.00 31.91 36 GLN E CA 1
ATOM 1877 C C . GLN E 1 36 ? 16.392 56.406 75.932 1.00 33.81 36 GLN E C 1
ATOM 1878 O O . GLN E 1 36 ? 16.916 56.715 77.016 1.00 31.70 36 GLN E O 1
ATOM 1884 N N . GLU E 1 37 ? 15.314 57.041 75.450 1.00 33.26 37 GLU E N 1
ATOM 1885 C CA . GLU E 1 37 ? 14.647 58.089 76.221 1.00 36.88 37 GLU E CA 1
ATOM 1886 C C . GLU E 1 37 ? 13.845 57.513 77.384 1.00 33.86 37 GLU E C 1
ATOM 1887 O O . GLU E 1 37 ? 13.801 58.111 78.461 1.00 35.65 37 GLU E O 1
ATOM 1893 N N . GLU E 1 38 ? 13.173 56.378 77.190 1.00 35.34 38 GLU E N 1
ATOM 1894 C CA . GLU E 1 38 ? 12.497 55.758 78.329 1.00 35.93 38 GLU E CA 1
ATOM 1895 C C . GLU E 1 38 ? 13.503 55.370 79.399 1.00 31.04 38 GLU E C 1
ATOM 1896 O O . GLU E 1 38 ? 13.237 55.516 80.588 1.00 31.47 38 GLU E O 1
ATOM 1902 N N . LEU E 1 39 ? 14.687 54.915 78.990 1.00 31.65 39 LEU E N 1
ATOM 1903 C CA . LEU E 1 39 ? 15.729 54.565 79.955 1.00 30.47 39 LEU E CA 1
ATOM 1904 C C . LEU E 1 39 ? 16.293 55.794 80.681 1.00 32.97 39 LEU E C 1
ATOM 1905 O O . LEU E 1 39 ? 16.527 55.755 81.897 1.00 31.88 39 LEU E O 1
ATOM 1910 N N . ARG E 1 40 ? 16.573 56.880 79.954 1.00 35.45 40 ARG E N 1
ATOM 1911 C CA . ARG E 1 40 ? 17.127 58.054 80.631 1.00 33.46 40 ARG E CA 1
ATOM 1912 C C . ARG E 1 40 ? 16.152 58.604 81.667 1.00 32.29 40 ARG E C 1
ATOM 1913 O O . ARG E 1 40 ? 16.574 59.109 82.718 1.00 34.75 40 ARG E O 1
ATOM 1921 N N . LYS E 1 41 ? 14.851 58.463 81.425 1.00 32.26 41 LYS E N 1
ATOM 1922 C CA . LYS E 1 41 ? 13.858 58.883 82.408 1.00 37.77 41 LYS E CA 1
ATOM 1923 C C . LYS E 1 41 ? 13.989 58.084 83.696 1.00 36.27 41 LYS E C 1
ATOM 1924 O O . LYS E 1 41 ? 14.027 58.656 84.799 1.00 34.77 41 LYS E O 1
ATOM 1930 N N . ILE E 1 42 ? 14.037 56.754 83.579 1.00 33.56 42 ILE E N 1
ATOM 1931 C CA . ILE E 1 42 ? 14.272 55.904 84.740 1.00 34.41 42 ILE E CA 1
ATOM 1932 C C . ILE E 1 42 ? 15.516 56.374 85.482 1.00 36.67 42 ILE E C 1
ATOM 1933 O O . ILE E 1 42 ? 15.512 56.517 86.715 1.00 35.87 42 ILE E O 1
ATOM 1938 N N . GLN E 1 43 ? 16.601 56.634 84.735 1.00 34.08 43 GLN E N 1
ATOM 1939 C CA . GLN E 1 43 ? 17.873 56.978 85.367 1.00 34.63 43 GLN E CA 1
ATOM 1940 C C . GLN E 1 43 ? 17.789 58.328 86.093 1.00 35.28 43 GLN E C 1
ATOM 1941 O O . GLN E 1 43 ? 18.223 58.453 87.244 1.00 36.26 43 GLN E O 1
ATOM 1947 N N . GLU E 1 44 ? 17.269 59.359 85.422 1.00 34.92 44 GLU E N 1
ATOM 1948 C CA . GLU E 1 44 ? 17.157 60.651 86.107 1.00 35.73 44 GLU E CA 1
ATOM 1949 C C . GLU E 1 44 ? 16.214 60.562 87.305 1.00 36.64 44 GLU E C 1
ATOM 1950 O O . GLU E 1 44 ? 16.464 61.196 88.334 1.00 37.56 44 GLU E O 1
ATOM 1956 N N . GLN E 1 45 ? 15.175 59.728 87.237 1.00 36.57 45 GLN E N 1
ATOM 1957 C CA . GLN E 1 45 ? 14.275 59.594 88.383 1.00 37.71 45 GLN E CA 1
ATOM 1958 C C . GLN E 1 45 ? 14.997 58.982 89.584 1.00 38.67 45 GLN E C 1
ATOM 1959 O O . GLN E 1 45 ? 14.870 59.465 90.723 1.00 41.73 45 GLN E O 1
ATOM 1965 N N . LEU E 1 46 ? 15.752 57.911 89.349 1.00 38.20 46 LEU E N 1
ATOM 1966 C CA . LEU E 1 46 ? 16.530 57.276 90.410 1.00 39.24 46 LEU E CA 1
ATOM 1967 C C . LEU E 1 46 ? 17.579 58.224 90.984 1.00 39.66 46 LEU E C 1
ATOM 1968 O O . LEU E 1 46 ? 17.840 58.214 92.197 1.00 40.91 46 LEU E O 1
ATOM 1973 N N . GLN E 1 47 ? 18.179 59.069 90.144 1.00 40.03 47 GLN E N 1
ATOM 1974 C CA . GLN E 1 47 ? 19.148 59.971 90.757 1.00 48.66 47 GLN E CA 1
ATOM 1975 C C . GLN E 1 47 ? 18.489 61.007 91.680 1.00 51.66 47 GLN E C 1
ATOM 1976 O O . GLN E 1 47 ? 19.196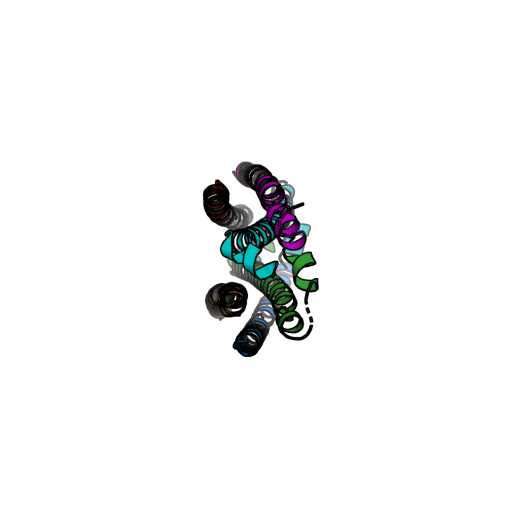 61.824 92.280 1.00 56.04 47 GLN E O 1
ATOM 1990 N N . VAL E 1 49 ? 17.655 60.381 94.588 1.00 71.96 49 VAL E N 1
ATOM 1991 C CA . VAL E 1 49 ? 17.811 59.584 95.801 1.00 65.27 49 VAL E CA 1
ATOM 1992 C C . VAL E 1 49 ? 17.276 60.349 97.024 1.00 65.55 49 VAL E C 1
ATOM 1993 O O . VAL E 1 49 ? 18.014 60.806 97.909 1.00 64.20 49 VAL E O 1
ATOM 1997 N N . ASN F 2 2 ? 14.159 29.439 41.491 1.00 42.90 2 ASN F N 1
ATOM 1998 C CA . ASN F 2 2 ? 13.645 29.303 42.849 1.00 49.92 2 ASN F CA 1
ATOM 1999 C C . ASN F 2 2 ? 13.742 30.634 43.594 1.00 45.22 2 ASN F C 1
ATOM 2000 O O . ASN F 2 2 ? 14.822 31.218 43.703 1.00 35.68 2 ASN F O 1
ATOM 2005 N N . THR F 2 3 ? 12.604 31.111 44.105 1.00 48.57 3 THR F N 1
ATOM 2006 C CA . THR F 2 3 ? 12.601 32.382 44.823 1.00 46.25 3 THR F CA 1
ATOM 2007 C C . THR F 2 3 ? 13.564 32.355 45.999 1.00 38.12 3 THR F C 1
ATOM 2008 O O . THR F 2 3 ? 14.248 33.356 46.289 1.00 24.12 3 THR F O 1
ATOM 2012 N N . LEU F 2 4 ? 13.664 31.211 46.675 1.00 28.19 4 LEU F N 1
ATOM 2013 C CA . LEU F 2 4 ? 14.635 31.138 47.754 1.00 34.08 4 LEU F CA 1
ATOM 2014 C C . LEU F 2 4 ? 16.032 31.395 47.220 1.00 22.24 4 LEU F C 1
ATOM 2015 O O . LEU F 2 4 ? 16.811 32.093 47.853 1.00 17.05 4 LEU F O 1
ATOM 2020 N N . VAL F 2 5 ? 16.346 30.895 46.021 1.00 17.98 5 VAL F N 1
ATOM 2021 C CA . VAL F 2 5 ? 17.692 31.098 45.496 1.00 20.20 5 VAL F CA 1
ATOM 2022 C C . VAL F 2 5 ? 17.948 32.573 45.241 1.00 17.72 5 VAL F C 1
ATOM 2023 O O . VAL F 2 5 ? 19.026 33.078 45.538 1.00 15.98 5 VAL F O 1
ATOM 2027 N N . VAL F 2 6 ? 16.992 33.259 44.601 1.00 15.29 6 VAL F N 1
ATOM 2028 C CA . VAL F 2 6 ? 17.186 34.673 44.295 1.00 20.47 6 VAL F CA 1
ATOM 2029 C C . VAL F 2 6 ? 17.281 35.477 45.576 1.00 20.77 6 VAL F C 1
ATOM 2030 O O . VAL F 2 6 ? 18.149 36.353 45.718 1.00 15.22 6 VAL F O 1
ATOM 2034 N N . LEU F 2 7 ? 16.431 35.158 46.557 1.00 15.04 7 LEU F N 1
ATOM 2035 C CA . LEU F 2 7 ? 16.529 35.808 47.873 1.00 18.59 7 LEU F CA 1
ATOM 2036 C C . LEU F 2 7 ? 17.928 35.665 48.462 1.00 11.07 7 LEU F C 1
ATOM 2037 O O . LEU F 2 7 ? 18.507 36.633 48.979 1.00 12.58 7 LEU F O 1
ATOM 2042 N N . HIS F 2 8 ? 18.472 34.442 48.428 1.00 11.77 8 HIS F N 1
ATOM 2043 C CA . HIS F 2 8 ? 19.798 34.220 48.980 1.00 15.45 8 HIS F CA 1
ATOM 2044 C C . HIS F 2 8 ? 20.871 35.003 48.206 1.00 10.95 8 HIS F C 1
ATOM 2045 O O . HIS F 2 8 ? 21.671 35.746 48.791 1.00 11.60 8 HIS F O 1
ATOM 2052 N N . LYS F 2 9 ? 20.901 34.830 46.891 1.00 13.76 9 LYS F N 1
ATOM 2053 C CA . LYS F 2 9 ? 21.954 35.386 46.053 1.00 9.63 9 LYS F CA 1
ATOM 2054 C C . LYS F 2 9 ? 21.928 36.910 46.007 1.00 19.85 9 LYS F C 1
ATOM 2055 O O . LYS F 2 9 ? 22.985 37.551 45.894 1.00 17.50 9 LYS F O 1
ATOM 2061 N N . SER F 2 10 ? 20.747 37.514 46.120 1.00 14.89 10 SER F N 1
ATOM 2062 C CA . SER F 2 10 ? 20.659 38.965 46.191 1.00 11.89 10 SER F CA 1
ATOM 2063 C C . SER F 2 10 ? 21.196 39.541 47.492 1.00 14.32 10 SER F C 1
ATOM 2064 O O . SER F 2 10 ? 21.372 40.762 47.570 1.00 18.95 10 SER F O 1
ATOM 2067 N N . GLY F 2 11 ? 21.422 38.726 48.516 1.00 13.93 11 GLY F N 1
ATOM 2068 C CA . GLY F 2 11 ? 21.798 39.221 49.829 1.00 12.80 11 GLY F CA 1
ATOM 2069 C C . GLY F 2 11 ? 20.629 39.520 50.745 1.00 15.53 11 GLY F C 1
ATOM 2070 O O . GLY F 2 11 ? 20.825 39.647 51.962 1.00 13.54 11 GLY F O 1
ATOM 2071 N N . LEU F 2 12 ? 19.404 39.583 50.215 1.00 15.66 12 LEU F N 1
ATOM 2072 C CA . LEU F 2 12 ? 18.271 39.944 51.062 1.00 15.87 12 LEU F CA 1
ATOM 2073 C C . LEU F 2 12 ? 17.815 38.812 52.004 1.00 12.15 12 LEU F C 1
ATOM 2074 O O . LEU F 2 12 ? 17.098 39.075 52.980 1.00 15.51 12 LEU F O 1
ATOM 2079 N N . LEU F 2 13 ? 18.173 37.569 51.746 1.00 9.43 13 LEU F N 1
ATOM 2080 C CA . LEU F 2 13 ? 17.804 36.536 52.694 1.00 12.73 13 LEU F CA 1
ATOM 2081 C C . LEU F 2 13 ? 18.546 36.777 53.995 1.00 14.99 13 LEU F C 1
ATOM 2082 O O . LEU F 2 13 ? 17.949 36.839 55.084 1.00 10.64 13 LEU F O 1
ATOM 2087 N N . GLU F 2 14 ? 19.841 37.001 53.871 1.00 9.27 14 GLU F N 1
ATOM 2088 C CA . GLU F 2 14 ? 20.680 37.259 55.028 1.00 12.44 14 GLU F CA 1
ATOM 2089 C C . GLU F 2 14 ? 20.198 38.479 55.794 1.00 14.22 14 GLU F C 1
ATOM 2090 O O . GLU F 2 14 ? 20.061 38.433 57.018 1.00 14.90 14 GLU F O 1
ATOM 2096 N N . ILE F 2 15 ? 19.953 39.588 55.092 1.00 13.08 15 ILE F N 1
ATOM 2097 C CA . ILE F 2 15 ? 19.496 40.831 55.733 1.00 14.37 15 ILE F CA 1
ATOM 2098 C C . ILE F 2 15 ? 18.109 40.644 56.348 1.00 16.27 15 ILE F C 1
ATOM 2099 O O . ILE F 2 15 ? 17.813 41.151 57.434 1.00 10.93 15 ILE F O 1
ATOM 2104 N N . THR F 2 16 ? 17.234 39.900 55.692 1.00 12.84 16 THR F N 1
ATOM 2105 C CA . THR F 2 16 ? 15.948 39.633 56.330 1.00 14.05 16 THR F CA 1
ATOM 2106 C C . THR F 2 16 ? 16.123 38.921 57.667 1.00 12.41 16 THR F C 1
ATOM 2107 O O . THR F 2 16 ? 15.504 39.302 58.674 1.00 12.89 16 THR F O 1
ATOM 2111 N N . LEU F 2 17 ? 16.901 37.828 57.685 1.00 9.43 17 LEU F N 1
ATOM 2112 C CA . LEU F 2 17 ? 17.063 37.072 58.925 1.00 18.91 17 LEU F CA 1
ATOM 2113 C C . LEU F 2 17 ? 17.642 37.944 60.030 1.00 17.03 17 LEU F C 1
ATOM 2114 O O . LEU F 2 17 ? 17.190 37.879 61.176 1.00 11.90 17 LEU F O 1
ATOM 2119 N N . LYS F 2 18 ? 18.654 38.752 59.711 1.00 9.94 18 LYS F N 1
ATOM 2120 C CA . LYS F 2 18 ? 19.249 39.587 60.759 1.00 13.03 18 LYS F CA 1
ATOM 2121 C C . LYS F 2 18 ? 18.283 40.652 61.259 1.00 15.14 18 LYS F C 1
ATOM 2122 O O . LYS F 2 18 ? 18.318 41.034 62.444 1.00 13.61 18 LYS F O 1
ATOM 2128 N N . THR F 2 19 ? 17.420 41.149 60.387 1.00 9.15 19 THR F N 1
ATOM 2129 C CA . THR F 2 19 ? 16.473 42.176 60.797 1.00 14.96 19 THR F CA 1
ATOM 2130 C C . THR F 2 19 ? 15.419 41.569 61.712 1.00 16.55 19 THR F C 1
ATOM 2131 O O . THR F 2 19 ? 15.029 42.167 62.738 1.00 13.76 19 THR F O 1
ATOM 2135 N N . LYS F 2 20 ? 15.014 40.335 61.386 1.00 15.41 20 LYS F N 1
ATOM 2136 C CA . LYS F 2 20 ? 14.110 39.572 62.234 1.00 13.81 20 LYS F CA 1
ATOM 2137 C C . LYS F 2 20 ? 14.689 39.413 63.628 1.00 12.38 20 LYS F C 1
ATOM 2138 O O . LYS F 2 20 ? 14.015 39.674 64.629 1.00 14.05 20 LYS F O 1
ATOM 2144 N N . GLU F 2 21 ? 15.930 38.952 63.720 1.00 16.55 21 GLU F N 1
ATOM 2145 C CA . GLU F 2 21 ? 16.508 38.754 65.045 1.00 14.21 21 GLU F CA 1
ATOM 2146 C C . GLU F 2 21 ? 16.696 40.092 65.766 1.00 16.66 21 GLU F C 1
ATOM 2147 O O . GLU F 2 21 ? 16.463 40.194 66.986 1.00 14.19 21 GLU F O 1
ATOM 2153 N N . LEU F 2 22 ? 17.012 41.159 65.031 1.00 9.86 22 LEU F N 1
ATOM 2154 C CA . LEU F 2 22 ? 17.132 42.460 65.688 1.00 12.70 22 LEU F CA 1
ATOM 2155 C C . LEU F 2 22 ? 15.776 42.932 66.216 1.00 11.91 22 LEU F C 1
ATOM 2156 O O . LEU F 2 22 ? 15.680 43.412 67.368 1.00 15.91 22 LEU F O 1
ATOM 2161 N N . ILE F 2 23 ? 14.701 42.681 65.453 1.00 10.50 23 ILE F N 1
ATOM 2162 C CA . ILE F 2 23 ? 13.346 42.987 65.923 1.00 14.83 23 ILE F CA 1
ATOM 2163 C C . ILE F 2 23 ? 13.020 42.213 67.201 1.00 19.91 23 ILE F C 1
ATOM 2164 O O . ILE F 2 23 ? 12.418 42.746 68.145 1.00 14.32 23 ILE F O 1
ATOM 2169 N N . ARG F 2 24 ? 13.383 40.938 67.242 1.00 14.76 24 ARG F N 1
ATOM 2170 C CA . ARG F 2 24 ? 13.139 40.125 68.438 1.00 13.15 24 ARG F CA 1
ATOM 2171 C C . ARG F 2 24 ? 13.916 40.668 69.643 1.00 11.88 24 ARG F C 1
ATOM 2172 O O . ARG F 2 24 ? 13.357 40.819 70.724 1.00 11.30 24 ARG F O 1
ATOM 2180 N N . GLN F 2 25 ? 15.206 40.968 69.458 1.00 12.89 25 GLN F N 1
ATOM 2181 C CA . GLN F 2 25 ? 16.006 41.605 70.496 1.00 16.89 25 GLN F CA 1
ATOM 2182 C C . GLN F 2 25 ? 15.361 42.873 70.993 1.00 21.48 25 GLN F C 1
ATOM 2183 O O . GLN F 2 25 ? 15.312 43.140 72.207 1.00 22.59 25 GLN F O 1
ATOM 2189 N N . ASN F 2 26 ? 14.884 43.693 70.060 1.00 13.16 26 ASN F N 1
ATOM 2190 C CA . ASN F 2 26 ? 14.394 45.015 70.457 1.00 17.03 26 ASN F CA 1
ATOM 2191 C C . ASN F 2 26 ? 13.106 44.881 71.255 1.00 24.80 26 ASN F C 1
ATOM 2192 O O . ASN F 2 26 ? 12.892 45.600 72.243 1.00 22.32 26 ASN F O 1
ATOM 2197 N N . GLN F 2 27 ? 12.252 43.928 70.869 1.00 12.93 27 GLN F N 1
ATOM 2198 C CA . GLN F 2 27 ? 11.041 43.647 71.640 1.00 16.88 27 GLN F CA 1
ATOM 2199 C C . GLN F 2 27 ? 11.357 43.135 73.054 1.00 14.53 27 GLN F C 1
ATOM 2200 O O . GLN F 2 27 ? 10.648 43.453 74.019 1.00 15.21 27 GLN F O 1
ATOM 2206 N N . ALA F 2 28 ? 12.354 42.277 73.167 1.00 16.15 28 ALA F N 1
ATOM 2207 C CA . ALA F 2 28 ? 12.785 41.761 74.466 1.00 16.82 28 ALA F CA 1
ATOM 2208 C C . ALA F 2 28 ? 13.256 42.896 75.373 1.00 17.56 28 ALA F C 1
ATOM 2209 O O . ALA F 2 28 ? 12.966 42.916 76.577 1.00 16.13 28 ALA F O 1
ATOM 2211 N N . THR F 2 29 ? 13.985 43.848 74.815 1.00 18.46 29 THR F N 1
ATOM 2212 C CA . THR F 2 29 ? 14.438 44.974 75.627 1.00 21.06 29 THR F CA 1
ATOM 2213 C C . THR F 2 29 ? 13.273 45.866 76.012 1.00 22.73 29 THR F C 1
ATOM 2214 O O . THR F 2 29 ? 13.212 46.371 77.141 1.00 19.98 29 THR F O 1
ATOM 2218 N N . GLN F 2 30 ? 12.317 46.049 75.091 1.00 23.71 30 GLN F N 1
ATOM 2219 C CA . GLN F 2 30 ? 11.108 46.802 75.419 1.00 27.92 30 GLN F CA 1
ATOM 2220 C C . GLN F 2 30 ? 10.409 46.210 76.624 1.00 24.68 30 GLN F C 1
ATOM 2221 O O . GLN F 2 30 ? 9.916 46.947 77.487 1.00 28.20 30 GLN F O 1
ATOM 2227 N N . ALA F 2 31 ? 10.323 44.881 76.678 1.00 18.32 31 ALA F N 1
ATOM 2228 C CA . ALA F 2 31 ? 9.671 44.219 77.800 1.00 21.84 31 ALA F CA 1
ATOM 2229 C C . ALA F 2 31 ? 10.471 44.384 79.096 1.00 16.76 31 ALA F C 1
ATOM 2230 O O . ALA F 2 31 ? 9.874 44.588 80.146 1.00 17.99 31 ALA F O 1
ATOM 2232 N N . GLU F 2 32 ? 11.811 44.272 79.041 1.00 18.85 32 GLU F N 1
ATOM 2233 C CA . GLU F 2 32 ? 12.640 44.598 80.216 1.00 13.84 32 GLU F CA 1
ATOM 2234 C C . GLU F 2 32 ? 12.370 46.001 80.707 1.00 14.38 32 GLU F C 1
ATOM 2235 O O . GLU F 2 32 ? 12.262 46.242 81.920 1.00 16.96 32 GLU F O 1
ATOM 2241 N N . LEU F 2 33 ? 12.334 46.962 79.777 1.00 13.81 33 LEU F N 1
ATOM 2242 C CA . LEU F 2 33 ? 12.121 48.351 80.177 1.00 17.35 33 LEU F CA 1
ATOM 2243 C C . LEU F 2 33 ? 10.764 48.522 80.847 1.00 26.56 33 LEU F C 1
ATOM 2244 O O . LEU F 2 33 ? 10.667 49.128 81.924 1.00 25.80 33 LEU F O 1
ATOM 2249 N N . ASP F 2 34 ? 9.696 48.013 80.222 1.00 22.23 34 ASP F N 1
ATOM 2250 C CA . ASP F 2 34 ? 8.376 48.161 80.831 1.00 23.42 34 ASP F CA 1
ATOM 2251 C C . ASP F 2 34 ? 8.388 47.624 82.255 1.00 23.13 34 ASP F C 1
ATOM 2252 O O . ASP F 2 34 ? 7.800 48.224 83.167 1.00 24.78 34 ASP F O 1
ATOM 2257 N N . GLN F 2 35 ? 9.002 46.461 82.451 1.00 24.46 35 GLN F N 1
ATOM 2258 C CA . GLN F 2 35 ? 9.086 45.904 83.789 1.00 22.08 35 GLN F CA 1
ATOM 2259 C C . GLN F 2 35 ? 9.933 46.782 84.706 1.00 24.91 35 GLN F C 1
ATOM 2260 O O . GLN F 2 35 ? 9.585 46.988 85.872 1.00 21.43 35 GLN F O 1
ATOM 2266 N N . LEU F 2 36 ? 11.049 47.303 84.204 1.00 20.93 36 LEU F N 1
ATOM 2267 C CA . LEU F 2 36 ? 11.892 48.141 85.051 1.00 15.66 36 LEU F CA 1
ATOM 2268 C C . LEU F 2 36 ? 11.175 49.443 85.394 1.00 18.45 36 LEU F C 1
ATOM 2269 O O . LEU F 2 36 ? 11.297 49.947 86.508 1.00 17.93 36 LEU F O 1
ATOM 2274 N N . LYS F 2 37 ? 10.374 49.979 84.471 1.00 20.29 37 LYS F N 1
ATOM 2275 C CA . LYS F 2 37 ? 9.581 51.163 84.786 1.00 29.97 37 LYS F CA 1
ATOM 2276 C C . LYS F 2 37 ? 8.642 50.925 85.975 1.00 22.76 37 LYS F C 1
ATOM 2277 O O . LYS F 2 37 ? 8.566 51.742 86.903 1.00 20.55 37 LYS F O 1
ATOM 2283 N N . GLU F 2 38 ? 7.895 49.821 85.939 1.00 18.92 38 GLU F N 1
ATOM 2284 C CA . GLU F 2 38 ? 7.021 49.411 87.040 1.00 29.86 38 GLU F CA 1
ATOM 2285 C C . GLU F 2 38 ? 7.779 49.308 88.357 1.00 30.94 38 GLU F C 1
ATOM 2286 O O . GLU F 2 38 ? 7.350 49.856 89.379 1.00 27.96 38 GLU F O 1
ATOM 2292 N N . GLN F 2 39 ? 8.898 48.579 88.361 1.00 21.64 39 GLN F N 1
ATOM 2293 C CA . GLN F 2 39 ? 9.644 48.422 89.602 1.00 18.04 39 GLN F CA 1
ATOM 2294 C C . GLN F 2 39 ? 10.176 49.762 90.112 1.00 23.56 39 GLN F C 1
ATOM 2295 O O . GLN F 2 39 ? 10.134 50.032 91.329 1.00 21.78 39 GLN F O 1
ATOM 2301 N N . THR F 2 40 ? 10.644 50.637 89.200 1.00 21.75 40 THR F N 1
ATOM 2302 C CA . THR F 2 40 ? 11.165 51.928 89.652 1.00 24.30 40 THR F CA 1
ATOM 2303 C C . THR F 2 40 ? 10.067 52.786 90.263 1.00 23.20 40 THR F C 1
ATOM 2304 O O . THR F 2 40 ? 10.270 53.396 91.314 1.00 21.36 40 THR F O 1
ATOM 2308 N N . GLN F 2 41 ? 8.894 52.822 89.641 1.00 25.44 41 GLN F N 1
ATOM 2309 C CA . GLN F 2 41 ? 7.813 53.629 90.178 1.00 26.19 41 GLN F CA 1
ATOM 2310 C C . GLN F 2 41 ? 7.378 53.121 91.545 1.00 25.26 41 GLN F C 1
ATOM 2311 O O . GLN F 2 41 ? 7.100 53.924 92.457 1.00 23.68 41 GLN F O 1
ATOM 2325 N N . PHE F 2 43 ? 9.388 51.676 93.600 1.00 20.17 43 PHE F N 1
ATOM 2326 C CA . PHE F 2 43 ? 10.466 52.073 94.505 1.00 21.06 43 PHE F CA 1
ATOM 2327 C C . PHE F 2 43 ? 10.363 53.549 94.907 1.00 24.16 43 PHE F C 1
ATOM 2328 O O . PHE F 2 43 ? 10.535 53.886 96.083 1.00 21.69 43 PHE F O 1
ATOM 2336 N N . ILE F 2 44 ? 10.072 54.448 93.945 1.00 21.81 44 ILE F N 1
ATOM 2337 C CA . ILE F 2 44 ? 10.044 55.885 94.265 1.00 22.99 44 ILE F CA 1
ATOM 2338 C C . ILE F 2 44 ? 8.877 56.224 95.184 1.00 22.20 44 ILE F C 1
ATOM 2339 O O . ILE F 2 44 ? 8.995 57.090 96.070 1.00 22.91 44 ILE F O 1
ATOM 2344 N N . GLU F 2 45 ? 7.721 55.593 94.979 1.00 22.48 45 GLU F N 1
ATOM 2345 C CA . GLU F 2 45 ? 6.581 55.876 95.855 1.00 25.84 45 GLU F CA 1
ATOM 2346 C C . GLU F 2 45 ? 6.901 55.497 97.291 1.00 27.08 45 GLU F C 1
ATOM 2347 O O . GLU F 2 45 ? 6.523 56.199 98.236 1.00 26.47 45 GLU F O 1
ATOM 2353 N N . ALA F 2 46 ? 7.599 54.387 97.471 1.00 24.67 46 ALA F N 1
ATOM 2354 C CA . ALA F 2 46 ? 7.927 53.956 98.821 1.00 23.38 46 ALA F CA 1
ATOM 2355 C C . ALA F 2 46 ? 8.903 54.902 99.479 1.00 23.81 46 ALA F C 1
ATOM 2356 O O . ALA F 2 46 ? 8.934 55.002 100.708 1.00 24.53 46 ALA F O 1
ATOM 2358 N N . THR F 2 47 ? 9.760 55.558 98.686 1.00 24.40 47 THR F N 1
ATOM 2359 C CA . THR F 2 47 ? 10.676 56.511 99.291 1.00 24.37 47 THR F CA 1
ATOM 2360 C C . THR F 2 47 ? 9.941 57.727 99.835 1.00 39.99 47 THR F C 1
ATOM 2361 O O . THR F 2 47 ? 10.537 58.494 100.600 1.00 48.53 47 THR F O 1
ATOM 2365 N N . LYS F 2 48 ? 8.664 57.899 99.489 1.00 46.69 48 LYS F N 1
ATOM 2366 C CA . LYS F 2 48 ? 7.828 58.957 100.074 1.00 57.33 48 LYS F CA 1
ATOM 2367 C C . LYS F 2 48 ? 6.994 58.470 101.267 1.00 62.64 48 LYS F C 1
ATOM 2368 O O . LYS F 2 48 ? 7.508 57.876 102.223 1.00 68.47 48 LYS F O 1
ATOM 2374 N N . TRP F 2 55 ? 5.172 51.527 100.884 1.00 45.11 55 TRP F N 1
ATOM 2375 C CA . TRP F 2 55 ? 6.158 50.812 101.686 1.00 49.95 55 TRP F CA 1
ATOM 2376 C C . TRP F 2 55 ? 5.816 49.322 101.873 1.00 50.18 55 TRP F C 1
ATOM 2377 O O . TRP F 2 55 ? 6.692 48.458 101.795 1.00 45.96 55 TRP F O 1
ATOM 2388 N N . ALA F 2 56 ? 4.538 49.028 102.129 1.00 49.60 56 ALA F N 1
ATOM 2389 C CA . ALA F 2 56 ? 4.116 47.648 102.355 1.00 47.96 56 ALA F CA 1
ATOM 2390 C C . ALA F 2 56 ? 4.036 46.868 101.053 1.00 36.93 56 ALA F C 1
ATOM 2391 O O . ALA F 2 56 ? 4.343 45.668 101.019 1.00 43.98 56 ALA F O 1
ATOM 2393 N N . LYS F 2 57 ? 3.602 47.530 99.977 1.00 29.09 57 LYS F N 1
ATOM 2394 C CA . LYS F 2 57 ? 3.678 46.931 98.650 1.00 30.39 57 LYS F CA 1
ATOM 2395 C C . LYS F 2 57 ? 5.109 46.532 98.332 1.00 31.52 57 LYS F C 1
ATOM 2396 O O . LYS F 2 57 ? 5.365 45.429 97.831 1.00 29.62 57 LYS F O 1
ATOM 2402 N N . LEU F 2 58 ? 6.069 47.418 98.618 1.00 24.76 58 LEU F N 1
ATOM 2403 C CA . LEU F 2 58 ? 7.455 47.086 98.282 1.00 25.41 58 LEU F CA 1
ATOM 2404 C C . LEU F 2 58 ? 7.919 45.860 99.069 1.00 29.35 58 LEU F C 1
ATOM 2405 O O . LEU F 2 58 ? 8.425 44.887 98.490 1.00 32.56 58 LEU F O 1
ATOM 2410 N N . GLN F 2 59 ? 7.690 45.869 100.388 1.00 41.24 59 GLN F N 1
ATOM 2411 C CA . GLN F 2 59 ? 8.015 44.721 101.236 1.00 43.52 59 GLN F CA 1
ATOM 2412 C C . GLN F 2 59 ? 7.364 43.440 100.715 1.00 42.20 59 GLN F C 1
ATOM 2413 O O . GLN F 2 59 ? 8.048 42.437 100.483 1.00 42.19 59 GLN F O 1
ATOM 2419 N N . ALA F 2 60 ? 6.037 43.445 100.549 1.00 35.53 60 ALA F N 1
ATOM 2420 C CA . ALA F 2 60 ? 5.360 42.278 99.990 1.00 44.21 60 ALA F CA 1
ATOM 2421 C C . ALA F 2 60 ? 6.021 41.829 98.684 1.00 39.36 60 ALA F C 1
ATOM 2422 O O . ALA F 2 60 ? 6.460 40.680 98.555 1.00 39.10 60 ALA F O 1
ATOM 2424 N N . SER F 2 61 ? 6.120 42.730 97.702 1.00 34.88 61 SER F N 1
ATOM 2425 C CA . SER F 2 61 ? 6.671 42.323 96.411 1.00 38.37 61 SER F CA 1
ATOM 2426 C C . SER F 2 61 ? 8.090 41.770 96.523 1.00 48.44 61 SER F C 1
ATOM 2427 O O . SER F 2 61 ? 8.535 41.033 95.637 1.00 49.48 61 SER F O 1
ATOM 2430 N N . LEU F 2 62 ? 8.822 42.115 97.579 1.00 50.16 62 LEU F N 1
ATOM 2431 C CA . LEU F 2 62 ? 10.118 41.478 97.738 1.00 52.01 62 LEU F CA 1
ATOM 2432 C C . LEU F 2 62 ? 9.964 40.094 98.363 1.00 57.44 62 LEU F C 1
ATOM 2433 O O . LEU F 2 62 ? 10.573 39.128 97.887 1.00 63.67 62 LEU F O 1
ATOM 2438 N N . THR F 2 63 ? 9.115 39.961 99.382 1.00 50.27 63 THR F N 1
ATOM 2439 C CA . THR F 2 63 ? 8.887 38.653 99.998 1.00 54.83 63 THR F CA 1
ATOM 2440 C C . THR F 2 63 ? 7.672 37.964 99.391 1.00 58.77 63 THR F C 1
ATOM 2441 O O . THR F 2 63 ? 7.494 37.981 98.168 1.00 58.38 63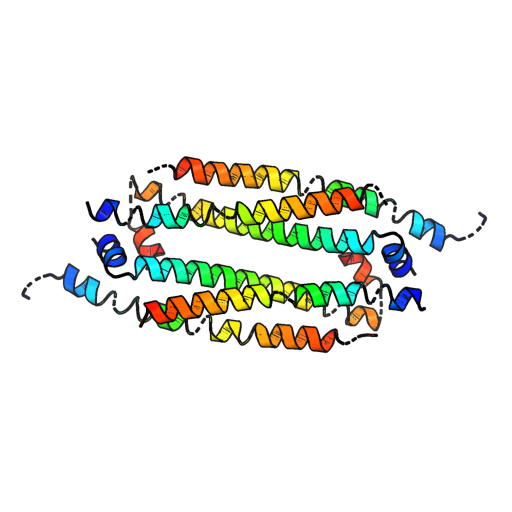 THR F O 1
#